Protein AF-A0A0F9JNK0-F1 (afdb_monomer_lite)

Secondary structure (DSSP, 8-state):
--EEEEEE--TTS----TT--EEEEEE-TT--B-SSPEEPEE-HHHHHTT---EEEEEE--SSSEEEEEEEEETTEEEEEEEEEESS------HHHHHHHHHHHHHHTTTTHHHHHH-TTSS--TTSHHHHHH---TT----TTTHHHHHHHHHHHHHHHHHHHS-HHHHHHHHHHHH---HHHHHHHHHHHHHHHHHHHHHHHHHHHHHHHHGGGG-HHHHHHTTHHHHHHHHHHHHHHHHHHHHHHHHHHHHHHHHHHHHHHH-

Radius of gyration: 72.85 Å; chains: 1; bounding box: 113×84×193 Å

Organism: NCBI:txid412755

Foldseek 3Di:
DKDKDKDADDPVPDPDDPPWWKWKFKAFPVRDTDDDIDTWDWDPVCVVVVNTRITMDMDDDPDFHKMKIFIDTRNDTDDIDIDGGPPPPPPVPPVNVVVVVVVVCVVVCVCVVCVVQHP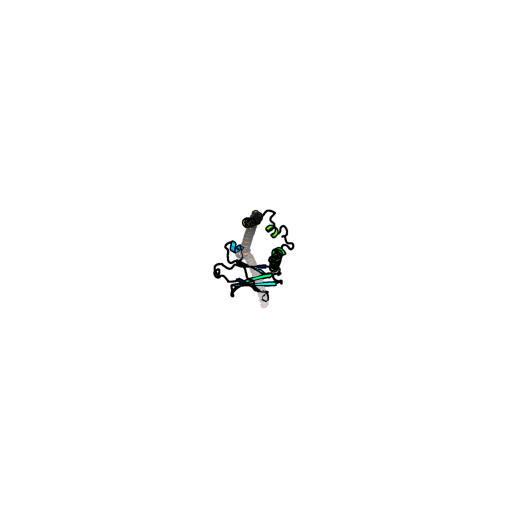PRAGDPPDPRCVQPPDDPPDDDDPVVVVVVVVVVVVVVVVVVVVVVPVVVVVVVVCVVVCPPPVVVVVVVVVVVVVVVVVVVVVVVVVVCCVPVCCVPVVVVVVVVCPVVVVVVVVVVVVVVVVVVVVVVVVVVVVVVVVVVVVVVD

Sequence (266 aa):
MGFKIGVAIPIGYYHGATGQTIRARIEDEAGAVFGPELTLVENAAFLAAGRPGFYESSFTPDAAGRWTALIYYSSVKYGQMFYDVGGSLTVQEKSDVQDEAEDALEGEDLDHLLKVAHPTGAPVADTILDLIMNKGAGQTFNRATDSLEFLGEITAAILADTDTIVWGDITGIVNDIGVFPTANYATLAAYVEDIRARLIVILADVTGLAGAAMRGTDGAALVADGWDAGLATILDNFTGVRIGYLDELDFALQEAIAAIATQIGS

Structure (mmCIF, N/CA/C/O backbone):
data_AF-A0A0F9JNK0-F1
#
_entry.id   AF-A0A0F9JNK0-F1
#
loop_
_atom_site.group_PDB
_atom_site.id
_atom_site.type_symbol
_atom_site.label_atom_id
_atom_site.label_alt_id
_atom_site.label_comp_id
_atom_site.label_asym_id
_atom_site.label_entity_id
_atom_site.label_seq_id
_atom_site.pdbx_PDB_ins_code
_atom_site.Cartn_x
_atom_site.Cartn_y
_atom_site.Cartn_z
_atom_site.occupancy
_atom_site.B_iso_or_equiv
_atom_site.auth_seq_id
_atom_site.auth_comp_id
_atom_site.auth_asym_id
_atom_site.auth_atom_id
_atom_site.pdbx_PDB_model_num
ATOM 1 N N . MET A 1 1 ? 42.824 -1.396 -58.070 1.00 58.72 1 MET A N 1
ATOM 2 C CA . MET A 1 1 ? 42.465 -0.044 -57.591 1.00 58.72 1 MET A CA 1
ATOM 3 C C . MET A 1 1 ? 43.764 0.643 -57.203 1.00 58.72 1 MET A C 1
ATOM 5 O O . MET A 1 1 ? 44.457 0.113 -56.350 1.00 58.72 1 MET A O 1
ATOM 9 N N . GLY A 1 2 ? 44.161 1.718 -57.884 1.00 64.56 2 GLY A N 1
ATOM 10 C CA . GLY A 1 2 ? 45.332 2.504 -57.472 1.00 64.56 2 GLY A CA 1
ATOM 11 C C . GLY A 1 2 ? 44.930 3.540 -56.425 1.00 64.56 2 GLY A C 1
ATOM 12 O O . GLY A 1 2 ? 43.806 4.042 -56.487 1.00 64.56 2 GLY A O 1
ATOM 13 N N . PHE A 1 3 ? 45.817 3.869 -55.486 1.00 66.06 3 PHE A N 1
ATOM 14 C CA . PHE A 1 3 ? 45.593 4.957 -54.533 1.00 66.06 3 PHE A CA 1
ATOM 15 C C . PHE A 1 3 ? 46.565 6.114 -54.780 1.00 66.06 3 PHE A C 1
ATOM 17 O O . PHE A 1 3 ? 47.674 5.953 -55.296 1.00 66.06 3 PHE A O 1
ATOM 24 N N . LYS A 1 4 ? 46.109 7.320 -54.441 1.00 72.62 4 LYS A N 1
ATOM 25 C CA . LYS A 1 4 ? 46.899 8.547 -54.532 1.00 72.62 4 LYS A CA 1
ATOM 26 C C . LYS A 1 4 ? 47.526 8.835 -53.177 1.00 72.62 4 LYS A C 1
ATOM 28 O O . LYS A 1 4 ? 46.841 8.868 -52.158 1.00 72.62 4 LYS A O 1
ATOM 33 N N . ILE A 1 5 ? 48.832 9.048 -53.186 1.00 69.19 5 ILE A N 1
ATOM 34 C CA . ILE A 1 5 ? 49.624 9.449 -52.030 1.00 69.19 5 ILE A CA 1
ATOM 35 C C . ILE A 1 5 ? 49.758 10.964 -52.125 1.00 69.19 5 ILE A C 1
ATOM 37 O O . ILE A 1 5 ? 50.490 11.467 -52.976 1.00 69.19 5 ILE A O 1
ATOM 41 N N . GLY A 1 6 ? 49.016 11.685 -51.287 1.00 70.12 6 GLY A N 1
ATOM 42 C CA . GLY A 1 6 ? 49.090 13.140 -51.179 1.00 70.12 6 GLY A CA 1
ATOM 43 C C . GLY A 1 6 ? 49.740 13.539 -49.862 1.00 70.12 6 GLY A C 1
ATOM 44 O O . GLY A 1 6 ? 49.325 13.068 -48.807 1.00 70.12 6 GLY A O 1
ATOM 45 N N . VAL A 1 7 ? 50.745 14.410 -49.914 1.00 68.88 7 VAL A N 1
ATOM 46 C CA . VAL A 1 7 ? 51.419 14.936 -48.722 1.00 68.88 7 VAL A CA 1
ATOM 47 C C . VAL A 1 7 ? 51.407 16.455 -48.777 1.00 68.88 7 VAL A C 1
ATOM 49 O O . VAL A 1 7 ? 51.891 17.057 -49.735 1.00 68.88 7 VAL A O 1
ATOM 52 N N . ALA A 1 8 ? 50.884 17.078 -47.723 1.00 70.81 8 ALA A N 1
ATOM 53 C CA . ALA A 1 8 ? 51.015 18.510 -47.499 1.00 70.81 8 ALA A CA 1
ATOM 54 C C . ALA A 1 8 ? 52.231 18.765 -46.601 1.00 70.81 8 ALA A C 1
ATOM 56 O O . ALA A 1 8 ? 52.256 18.323 -45.453 1.00 70.81 8 ALA A O 1
ATOM 57 N N . ILE A 1 9 ? 53.232 19.480 -47.111 1.00 65.56 9 ILE A N 1
ATOM 58 C CA . ILE A 1 9 ? 54.393 19.910 -46.329 1.00 65.56 9 ILE A CA 1
ATOM 59 C C . ILE A 1 9 ? 54.256 21.416 -46.063 1.00 65.56 9 ILE A C 1
ATOM 61 O O . ILE A 1 9 ? 54.170 22.193 -47.016 1.00 65.56 9 ILE A O 1
ATOM 65 N N . PRO A 1 10 ? 54.233 21.861 -44.792 1.00 62.94 10 PRO A N 1
ATOM 66 C CA . PRO A 1 10 ? 54.099 23.271 -44.454 1.00 62.94 10 PRO A CA 1
ATOM 67 C C . PRO A 1 10 ? 55.204 24.121 -45.094 1.00 62.94 10 PRO A C 1
ATOM 69 O O . PRO A 1 10 ? 56.397 23.855 -44.934 1.00 62.94 10 PRO A O 1
ATOM 72 N N . ILE A 1 11 ? 54.786 25.194 -45.767 1.00 55.91 11 ILE A N 1
ATOM 73 C CA . ILE A 1 11 ? 55.622 26.103 -46.573 1.00 55.91 11 ILE A CA 1
ATOM 74 C C . ILE A 1 11 ? 56.766 26.738 -45.757 1.00 55.91 11 ILE A C 1
ATOM 76 O O . ILE A 1 11 ? 57.800 27.098 -46.312 1.00 55.91 11 ILE A O 1
ATOM 80 N N . GLY A 1 12 ? 56.616 26.828 -44.431 1.00 56.19 12 GLY A N 1
ATOM 81 C CA . GLY A 1 12 ? 57.601 27.441 -43.537 1.00 56.19 12 GLY A CA 1
ATOM 82 C C . GLY A 1 12 ? 58.904 26.661 -43.356 1.00 56.19 12 GLY A C 1
ATOM 83 O O . GLY A 1 12 ? 59.859 27.239 -42.847 1.00 56.19 12 GLY A O 1
ATOM 84 N N . TYR A 1 13 ? 58.967 25.385 -43.753 1.00 54.94 13 TYR A N 1
ATOM 85 C CA . TYR A 1 13 ? 60.141 24.564 -43.460 1.00 54.94 13 TYR A CA 1
ATOM 86 C C . TYR A 1 13 ? 61.198 24.540 -44.572 1.00 54.94 13 TYR A C 1
ATOM 88 O O . TYR A 1 13 ? 62.362 24.710 -44.235 1.00 54.94 13 TYR A O 1
ATOM 96 N N . TYR A 1 14 ? 60.880 24.401 -45.868 1.00 57.00 14 TYR A N 1
ATOM 97 C CA . TYR A 1 14 ? 61.943 24.219 -46.878 1.00 57.00 14 TYR A CA 1
ATOM 98 C C . TYR A 1 14 ? 61.522 24.517 -48.332 1.00 57.00 14 TYR A C 1
ATOM 100 O O . TYR A 1 14 ? 61.432 23.613 -49.155 1.00 57.00 14 TYR A O 1
ATOM 108 N N . HIS A 1 15 ? 61.318 25.785 -48.696 1.00 53.22 15 HIS A N 1
ATOM 109 C CA . HIS A 1 15 ? 61.094 26.196 -50.098 1.00 53.22 15 HIS A CA 1
ATOM 110 C C . HIS A 1 15 ? 62.296 26.954 -50.707 1.00 53.22 15 HIS A C 1
ATOM 112 O O . HIS A 1 15 ? 62.133 27.836 -51.544 1.00 53.22 15 HIS A O 1
ATOM 118 N N . GLY A 1 16 ? 63.519 26.659 -50.239 1.00 47.28 16 GLY A N 1
ATOM 119 C CA . GLY A 1 16 ? 64.694 27.512 -50.479 1.00 47.28 16 GLY A CA 1
ATOM 120 C C . GLY A 1 16 ? 65.840 26.933 -51.316 1.00 47.28 16 GLY A C 1
ATOM 121 O O . GLY A 1 16 ? 66.762 27.676 -51.632 1.00 47.28 16 GLY A O 1
ATOM 122 N N . ALA A 1 17 ? 65.836 25.647 -51.677 1.00 52.78 17 ALA A N 1
ATOM 123 C CA . ALA A 1 17 ? 66.945 25.058 -52.432 1.00 52.78 17 ALA A CA 1
ATOM 124 C C . ALA A 1 17 ? 66.435 24.223 -53.608 1.00 52.78 17 ALA A C 1
ATOM 126 O O . ALA A 1 17 ? 65.882 23.136 -53.435 1.00 52.78 17 ALA A O 1
ATOM 127 N N . THR A 1 18 ? 66.649 24.739 -54.815 1.00 52.84 18 THR A N 1
ATOM 128 C CA . THR A 1 18 ? 66.476 24.017 -56.074 1.00 52.84 18 THR A CA 1
ATOM 129 C C . THR A 1 18 ? 67.274 22.708 -56.029 1.00 52.84 18 THR A C 1
ATOM 131 O O . THR A 1 18 ? 68.493 22.720 -55.885 1.00 52.84 18 THR A O 1
ATOM 134 N N . GLY A 1 19 ? 66.583 21.564 -56.108 1.00 58.41 19 GLY A N 1
ATOM 135 C CA . GLY A 1 19 ? 67.202 20.230 -56.153 1.00 58.41 19 GLY A CA 1
ATOM 136 C C . GLY A 1 19 ? 66.845 19.269 -55.011 1.00 58.41 19 GLY A C 1
ATOM 137 O O . GLY A 1 19 ? 67.292 18.123 -55.038 1.00 58.41 19 GLY A O 1
ATOM 138 N N . GLN A 1 20 ? 66.040 19.675 -54.023 1.00 66.00 20 GLN A N 1
ATOM 139 C CA . GLN A 1 20 ? 65.566 18.752 -52.981 1.00 66.00 20 GLN A CA 1
ATOM 140 C C . GLN A 1 20 ? 64.336 17.974 -53.477 1.00 66.00 20 GLN A C 1
ATOM 142 O O . GLN A 1 20 ? 63.366 18.563 -53.944 1.00 66.00 20 GLN A O 1
ATOM 147 N N . THR A 1 21 ? 64.400 16.639 -53.422 1.00 72.31 21 THR A N 1
ATOM 148 C CA . THR A 1 21 ? 63.321 15.738 -53.866 1.00 72.31 21 THR A CA 1
ATOM 149 C C . THR A 1 21 ? 62.629 15.126 -52.654 1.00 72.31 21 THR A C 1
ATOM 151 O O . THR A 1 21 ? 63.292 14.615 -51.749 1.00 72.31 21 THR A O 1
ATOM 154 N N . ILE A 1 22 ? 61.297 15.179 -52.631 1.00 77.69 22 ILE A N 1
ATOM 155 C CA . ILE A 1 22 ? 60.489 14.391 -51.696 1.00 77.69 22 ILE A CA 1
ATOM 156 C C . ILE A 1 22 ? 60.298 13.022 -52.323 1.00 77.69 22 ILE A C 1
ATOM 158 O O . ILE A 1 22 ? 59.960 12.910 -53.506 1.00 77.69 22 ILE A O 1
ATOM 162 N N . ARG A 1 23 ? 60.533 11.983 -51.529 1.00 83.50 23 ARG A N 1
ATOM 163 C CA . ARG A 1 23 ? 60.431 10.597 -51.974 1.00 83.50 23 ARG A CA 1
ATOM 164 C C . ARG A 1 23 ? 59.502 9.821 -51.062 1.00 83.50 23 ARG A C 1
ATOM 166 O O . ARG A 1 23 ? 59.459 10.075 -49.862 1.00 83.50 23 ARG A O 1
ATOM 173 N N . ALA A 1 24 ? 58.776 8.870 -51.623 1.00 82.19 24 ALA A N 1
ATOM 174 C CA . ALA A 1 24 ? 58.000 7.903 -50.869 1.00 82.19 24 ALA A CA 1
ATOM 175 C C . ALA A 1 24 ? 58.567 6.509 -51.124 1.00 82.19 24 ALA A C 1
ATOM 177 O O . ALA A 1 24 ? 58.761 6.101 -52.270 1.00 82.19 24 ALA A O 1
ATOM 178 N N . ARG A 1 25 ? 58.832 5.785 -50.042 1.00 87.62 25 ARG A N 1
ATOM 179 C CA . ARG A 1 25 ? 59.143 4.361 -50.069 1.00 87.62 25 ARG A CA 1
ATOM 180 C C . ARG A 1 25 ? 57.884 3.604 -49.688 1.00 87.62 25 ARG A C 1
ATOM 182 O O . ARG A 1 25 ? 57.264 3.938 -48.681 1.00 87.62 25 ARG A O 1
ATOM 189 N N . ILE A 1 26 ? 57.512 2.622 -50.497 1.00 85.94 26 ILE A N 1
ATOM 190 C CA . ILE A 1 26 ? 56.355 1.776 -50.225 1.00 85.94 26 ILE A CA 1
ATOM 191 C C . ILE A 1 26 ? 56.851 0.471 -49.625 1.00 85.94 26 ILE A C 1
ATOM 193 O O . ILE A 1 26 ? 57.780 -0.137 -50.153 1.00 85.94 26 ILE A O 1
ATOM 197 N N . GLU A 1 27 ? 56.247 0.076 -48.517 1.00 86.75 27 GLU A N 1
ATOM 198 C CA . GLU A 1 27 ? 56.524 -1.170 -47.819 1.00 86.75 27 GLU A CA 1
ATOM 199 C C . GLU A 1 27 ? 55.225 -1.965 -47.676 1.00 86.75 27 GLU A C 1
ATOM 201 O O . GLU A 1 27 ? 54.151 -1.380 -47.490 1.00 86.75 27 GLU A O 1
ATOM 206 N N . ASP A 1 28 ? 55.314 -3.287 -47.790 1.00 85.12 28 ASP A N 1
ATOM 207 C CA . ASP A 1 28 ? 54.212 -4.189 -47.450 1.00 85.12 28 ASP A CA 1
ATOM 208 C C . ASP A 1 28 ? 54.065 -4.351 -45.921 1.00 85.12 28 ASP A C 1
ATOM 210 O O . ASP A 1 28 ? 54.788 -3.736 -45.130 1.00 85.12 28 ASP A O 1
ATOM 214 N N . GLU A 1 29 ? 53.116 -5.178 -45.479 1.00 83.56 29 GLU A N 1
ATOM 215 C CA . GLU A 1 29 ? 52.872 -5.450 -44.056 1.00 83.56 29 GLU A CA 1
ATOM 216 C C . GLU A 1 29 ? 54.083 -6.078 -43.340 1.00 83.56 29 GLU A C 1
ATOM 218 O O . GLU A 1 29 ? 54.278 -5.863 -42.143 1.00 83.56 29 GLU A O 1
ATOM 223 N N . ALA A 1 30 ? 54.932 -6.805 -44.071 1.00 85.50 30 ALA A N 1
ATOM 224 C CA . ALA A 1 30 ? 56.160 -7.398 -43.549 1.00 85.50 30 ALA A CA 1
ATOM 225 C C . ALA A 1 30 ? 57.345 -6.410 -43.534 1.00 85.50 30 ALA A C 1
ATOM 227 O O . ALA A 1 30 ? 58.432 -6.763 -43.068 1.00 85.50 30 ALA A O 1
ATOM 228 N N . GLY A 1 31 ? 57.153 -5.178 -44.022 1.00 83.44 31 GLY A N 1
ATOM 229 C CA . GLY A 1 31 ? 58.195 -4.160 -44.138 1.00 83.44 31 GLY A CA 1
ATOM 230 C C . GLY A 1 31 ? 59.111 -4.347 -45.352 1.00 83.44 31 GLY A C 1
ATOM 231 O O . GLY A 1 31 ? 60.179 -3.734 -45.416 1.00 83.44 31 GLY A O 1
ATOM 232 N N . ALA A 1 32 ? 58.747 -5.202 -46.313 1.00 86.94 32 ALA A N 1
ATOM 233 C CA . ALA A 1 32 ? 59.522 -5.388 -47.530 1.00 86.94 32 ALA A CA 1
ATOM 234 C C . ALA A 1 32 ? 59.300 -4.208 -48.483 1.00 86.94 32 ALA A C 1
ATOM 236 O O . ALA A 1 32 ? 58.170 -3.832 -48.793 1.00 86.94 32 ALA A O 1
ATOM 237 N N . VAL A 1 33 ? 60.400 -3.620 -48.962 1.00 85.50 33 VAL A N 1
ATOM 238 C CA . VAL A 1 33 ? 60.356 -2.469 -49.871 1.00 85.50 33 VAL A CA 1
ATOM 239 C C . VAL A 1 33 ? 59.863 -2.905 -51.245 1.00 85.50 33 VAL A C 1
ATOM 241 O O . VAL A 1 33 ? 60.481 -3.751 -51.895 1.00 85.50 33 VAL A O 1
ATOM 244 N N . PHE A 1 34 ? 58.789 -2.276 -51.709 1.00 77.69 34 PHE A N 1
ATOM 245 C CA . PHE A 1 34 ? 58.166 -2.582 -52.984 1.00 77.69 34 PHE A CA 1
ATOM 246 C C . PHE A 1 34 ? 58.504 -1.530 -54.048 1.00 77.69 34 PHE A C 1
ATOM 248 O O . PHE A 1 34 ? 58.063 -0.381 -53.984 1.00 77.69 34 PHE A O 1
ATOM 255 N N . GLY A 1 35 ? 59.264 -1.947 -55.064 1.00 79.25 35 GLY A N 1
ATOM 256 C CA . GLY A 1 35 ? 59.610 -1.116 -56.221 1.00 79.25 35 GLY A CA 1
ATOM 257 C C . GLY A 1 35 ? 60.616 0.015 -55.935 1.00 79.25 35 GLY A C 1
ATOM 258 O O . GLY A 1 35 ? 61.198 0.093 -54.851 1.00 79.25 35 GLY A O 1
ATOM 259 N N . PRO A 1 36 ? 60.888 0.879 -56.933 1.00 80.81 36 PRO A N 1
ATOM 260 C CA . PRO A 1 36 ? 61.753 2.043 -56.754 1.00 80.81 36 PRO A CA 1
ATOM 261 C C . PRO A 1 36 ? 61.081 3.119 -55.885 1.00 80.81 36 PRO A C 1
ATOM 263 O O . PRO A 1 36 ? 59.858 3.242 -55.870 1.00 80.81 36 PRO A O 1
ATOM 266 N N . GLU A 1 37 ? 61.884 3.951 -55.209 1.00 82.38 37 GLU A N 1
ATOM 267 C CA . GLU A 1 37 ? 61.372 5.118 -54.476 1.00 82.38 37 GLU A CA 1
ATOM 268 C C . GLU A 1 37 ? 60.584 6.045 -55.418 1.00 82.38 37 GLU A C 1
ATOM 270 O O . GLU A 1 37 ? 61.082 6.492 -56.455 1.00 82.38 37 GLU A O 1
ATOM 275 N N . LEU A 1 38 ? 59.346 6.356 -55.040 1.00 81.75 38 LEU A N 1
ATOM 276 C CA . LEU A 1 38 ? 58.471 7.243 -55.794 1.00 81.75 38 LEU A CA 1
ATOM 277 C C . LEU A 1 38 ? 58.905 8.685 -55.555 1.00 81.75 38 LEU A C 1
ATOM 279 O O . LEU A 1 38 ? 58.916 9.151 -54.419 1.00 81.75 38 LEU A O 1
ATOM 283 N N . THR A 1 39 ? 59.225 9.421 -56.616 1.00 82.75 39 THR A N 1
ATOM 284 C CA . THR A 1 39 ? 59.428 10.872 -56.508 1.00 82.75 39 THR A CA 1
ATOM 285 C C . THR A 1 39 ? 58.061 11.547 -56.485 1.00 82.75 39 THR A C 1
ATOM 287 O O . THR A 1 39 ? 57.276 11.358 -57.417 1.00 82.75 39 THR A O 1
ATOM 290 N N . LEU A 1 40 ? 57.755 12.307 -55.430 1.00 75.81 40 LEU A N 1
ATOM 291 C CA . LEU A 1 40 ? 56.522 13.093 -55.394 1.00 75.81 40 LEU A CA 1
ATOM 292 C C . LEU A 1 40 ? 56.726 14.402 -56.153 1.00 75.81 40 LEU A C 1
ATOM 294 O O . LEU A 1 40 ? 57.748 15.073 -56.000 1.00 75.81 40 LEU A O 1
ATOM 298 N N . VAL A 1 41 ? 55.738 14.759 -56.969 1.00 79.81 41 VAL A N 1
ATOM 299 C CA . VAL A 1 41 ? 55.763 15.972 -57.790 1.00 79.81 41 VAL A CA 1
ATOM 300 C C . VAL A 1 41 ? 54.812 16.989 -57.178 1.00 79.81 41 VAL A C 1
ATOM 302 O O . VAL A 1 41 ? 53.743 16.624 -56.685 1.00 79.81 41 VAL A O 1
ATOM 305 N N . GLU A 1 42 ? 55.205 18.262 -57.177 1.00 77.75 42 GLU A N 1
ATOM 306 C CA . GLU A 1 42 ? 54.338 19.328 -56.680 1.00 77.75 42 GLU A CA 1
ATOM 307 C C . GLU A 1 42 ? 53.063 19.399 -57.528 1.00 77.75 42 GLU A C 1
ATOM 309 O O . GLU A 1 42 ? 53.104 19.417 -58.762 1.00 77.75 42 GLU A O 1
ATOM 314 N N . ASN A 1 43 ? 51.911 19.397 -56.864 1.00 77.56 43 ASN A N 1
ATOM 315 C CA . ASN A 1 43 ? 50.632 19.378 -57.546 1.00 77.56 43 ASN A CA 1
ATOM 316 C C . ASN A 1 43 ? 50.365 20.749 -58.187 1.00 77.56 43 ASN A C 1
ATOM 318 O O . ASN A 1 43 ? 50.176 21.759 -57.505 1.00 77.56 43 ASN A O 1
ATOM 322 N N . ALA A 1 44 ? 50.295 20.762 -59.519 1.00 75.81 44 ALA A N 1
ATOM 323 C CA . ALA A 1 44 ? 50.142 21.979 -60.310 1.00 75.81 44 ALA A CA 1
ATOM 324 C C . ALA A 1 44 ? 48.865 22.778 -59.985 1.00 75.81 44 ALA A C 1
ATOM 326 O O . ALA A 1 44 ? 48.878 24.004 -60.075 1.00 75.81 44 ALA A O 1
ATOM 327 N N . ALA A 1 45 ? 47.774 22.118 -59.580 1.00 74.88 45 ALA A N 1
ATOM 328 C CA . ALA A 1 45 ? 46.526 22.796 -59.229 1.00 74.88 45 ALA A CA 1
ATOM 329 C C . ALA A 1 45 ? 46.633 23.531 -57.883 1.00 74.88 45 ALA A C 1
ATOM 331 O O . ALA A 1 45 ? 46.136 24.648 -57.746 1.00 74.88 45 ALA A O 1
ATOM 332 N N . PHE A 1 46 ? 47.326 22.940 -56.906 1.00 70.19 46 PHE A N 1
ATOM 333 C CA . PHE A 1 46 ? 47.599 23.588 -55.619 1.00 70.19 46 PHE A CA 1
ATOM 334 C C . PHE A 1 46 ? 48.590 24.744 -55.764 1.00 70.19 46 PHE A C 1
ATOM 336 O O . PHE A 1 46 ? 48.374 25.814 -55.188 1.00 70.19 46 PHE A O 1
ATOM 343 N N . LEU A 1 47 ? 49.613 24.565 -56.604 1.00 75.75 47 LEU A N 1
ATOM 344 C CA . LEU A 1 47 ? 50.556 25.626 -56.943 1.00 75.75 47 LEU A CA 1
ATOM 345 C C . LEU A 1 47 ? 49.843 26.813 -57.615 1.00 75.75 47 LEU A C 1
ATOM 347 O O . LEU A 1 47 ? 50.020 27.956 -57.196 1.00 75.75 47 LEU A O 1
ATOM 351 N N . ALA A 1 48 ? 48.965 26.547 -58.589 1.00 74.12 48 ALA A N 1
ATOM 352 C CA . ALA A 1 48 ? 48.161 27.573 -59.259 1.00 74.12 48 ALA A CA 1
ATOM 353 C C . ALA A 1 48 ? 47.188 28.306 -58.313 1.0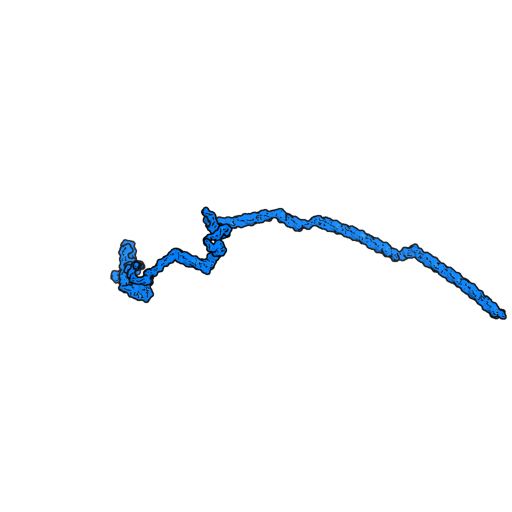0 74.12 48 ALA A C 1
ATOM 355 O O . ALA A 1 48 ? 46.854 29.464 -58.553 1.00 74.12 48 ALA A O 1
ATOM 356 N N . ALA A 1 49 ? 46.767 27.665 -57.218 1.00 75.50 49 ALA A N 1
ATOM 357 C CA . ALA A 1 49 ? 45.920 28.259 -56.182 1.00 75.50 49 ALA A CA 1
ATOM 358 C C . ALA A 1 49 ? 46.703 29.035 -55.100 1.00 75.50 49 ALA A C 1
ATOM 360 O O . ALA A 1 49 ? 46.119 29.423 -54.086 1.00 75.50 49 ALA A O 1
ATOM 361 N N . GLY A 1 50 ? 48.017 29.238 -55.272 1.00 73.00 50 GLY A N 1
ATOM 362 C CA . GLY A 1 50 ? 48.864 29.940 -54.302 1.00 73.00 50 GLY A CA 1
ATOM 363 C C . GLY A 1 50 ? 49.096 29.161 -53.004 1.00 73.00 50 GLY A C 1
ATOM 364 O O . GLY A 1 50 ? 49.413 29.758 -51.976 1.00 73.00 50 GLY A O 1
ATOM 365 N N . ARG A 1 51 ? 48.925 27.833 -53.032 1.00 74.56 51 ARG A N 1
ATOM 366 C CA . ARG A 1 51 ? 49.145 26.919 -51.901 1.00 74.56 51 ARG A CA 1
ATOM 367 C C . ARG A 1 51 ? 50.319 25.978 -52.217 1.00 74.56 51 ARG A C 1
ATOM 369 O O . ARG A 1 51 ? 50.078 24.797 -52.471 1.00 74.56 51 ARG A O 1
ATOM 376 N N . PRO A 1 52 ? 51.570 26.479 -52.259 1.00 68.25 52 PRO A N 1
ATOM 377 C CA . PRO A 1 52 ? 52.729 25.635 -52.541 1.00 68.25 52 PRO A CA 1
ATOM 378 C C . PRO A 1 52 ? 52.938 24.586 -51.441 1.00 68.25 52 PRO A C 1
ATOM 380 O O . PRO A 1 52 ? 52.430 24.720 -50.326 1.00 68.25 52 PRO A O 1
ATOM 383 N N . GLY A 1 53 ? 53.697 23.535 -51.748 1.00 69.88 53 GLY A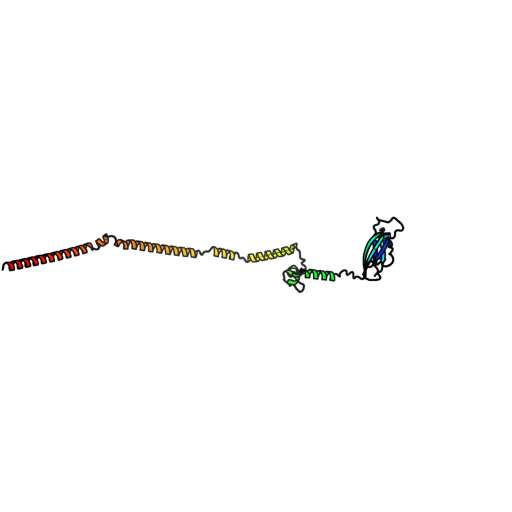 N 1
ATOM 384 C CA . GLY A 1 53 ? 54.056 22.501 -50.771 1.00 69.88 53 GLY A CA 1
ATOM 385 C C . GLY A 1 53 ? 53.107 21.300 -50.690 1.00 69.88 53 GLY A C 1
ATOM 386 O O . GLY A 1 53 ? 53.240 20.488 -49.773 1.00 69.88 53 GLY A O 1
ATOM 387 N N . PHE A 1 54 ? 52.175 21.151 -51.635 1.00 75.44 54 PHE A N 1
ATOM 388 C CA . PHE A 1 54 ? 51.405 19.915 -51.788 1.00 75.44 54 PHE A CA 1
ATOM 389 C C . PHE A 1 54 ? 52.025 19.040 -52.875 1.00 75.44 54 PHE A C 1
ATOM 391 O O . PHE A 1 54 ? 52.098 19.445 -54.034 1.00 75.44 54 PHE A O 1
ATOM 398 N N . TYR A 1 55 ? 52.442 17.834 -52.507 1.00 79.12 55 TYR A N 1
ATOM 399 C CA . TYR A 1 55 ? 53.095 16.893 -53.409 1.00 79.12 55 TYR A CA 1
ATOM 400 C C . TYR A 1 55 ? 52.256 15.627 -53.538 1.00 79.12 55 TYR A C 1
ATOM 402 O O . TYR A 1 55 ? 51.726 15.121 -52.547 1.00 79.12 55 TYR A O 1
ATOM 410 N N . GLU A 1 56 ? 52.137 15.111 -54.758 1.00 80.12 56 GLU A N 1
ATOM 411 C CA . GLU A 1 56 ? 51.320 13.937 -55.052 1.00 80.12 56 GLU A CA 1
ATOM 412 C C . GLU A 1 56 ? 52.102 12.923 -55.894 1.00 80.12 56 GLU A C 1
ATOM 414 O O . GLU A 1 56 ? 52.924 13.278 -56.744 1.00 80.12 56 GLU A O 1
ATOM 419 N N . SER A 1 57 ? 51.843 11.642 -55.650 1.00 81.38 57 SER A N 1
ATOM 420 C CA . SER A 1 57 ? 52.242 10.542 -56.525 1.00 81.38 57 SER A CA 1
ATOM 421 C C . SER A 1 57 ? 51.176 9.447 -56.489 1.00 81.38 57 SER A C 1
ATOM 423 O O . SER A 1 57 ? 50.410 9.338 -55.530 1.00 81.38 57 SER A O 1
ATOM 425 N N . SER A 1 58 ? 51.091 8.642 -57.543 1.00 80.12 58 SER A N 1
ATOM 426 C CA . SER A 1 58 ? 50.145 7.528 -57.631 1.00 80.12 58 SER A CA 1
ATOM 427 C C . SER A 1 58 ? 50.879 6.202 -57.524 1.00 80.12 58 SER A C 1
ATOM 429 O O . SER A 1 58 ? 51.834 5.971 -58.266 1.00 80.12 58 SER A O 1
ATOM 431 N N . PHE A 1 59 ? 50.384 5.313 -56.668 1.00 81.38 59 PHE A N 1
ATOM 432 C CA . PHE A 1 59 ? 50.868 3.944 -56.549 1.00 81.38 59 PHE A CA 1
ATOM 433 C C . PHE A 1 59 ? 49.708 2.969 -56.764 1.00 81.38 59 PHE A C 1
ATOM 435 O O . PHE A 1 59 ? 48.585 3.202 -56.315 1.00 81.38 59 PHE A O 1
ATOM 442 N N . THR A 1 60 ? 49.968 1.879 -57.483 1.00 83.88 60 THR A N 1
ATOM 443 C CA . THR A 1 60 ? 49.004 0.787 -57.651 1.00 83.88 60 THR A CA 1
ATOM 444 C C . THR A 1 60 ? 49.631 -0.479 -57.084 1.00 83.88 60 THR A C 1
ATOM 446 O O . THR A 1 60 ? 50.568 -0.984 -57.700 1.00 83.88 60 THR A O 1
ATOM 449 N N . PRO A 1 61 ? 49.148 -0.966 -55.931 1.00 81.50 61 PRO A N 1
ATOM 450 C CA . PRO A 1 61 ? 49.592 -2.233 -55.362 1.00 81.50 61 PRO A CA 1
ATOM 451 C C . PRO A 1 61 ? 49.352 -3.392 -56.321 1.00 81.50 61 PRO A C 1
ATOM 453 O O . PRO A 1 61 ? 48.354 -3.404 -57.047 1.00 81.50 61 PRO A O 1
ATOM 456 N N . ASP A 1 62 ? 50.248 -4.369 -56.298 1.00 82.50 62 ASP A N 1
ATOM 457 C CA . ASP A 1 62 ? 50.129 -5.616 -57.054 1.00 82.50 62 ASP A CA 1
ATOM 458 C C . ASP A 1 62 ? 49.356 -6.706 -56.293 1.00 82.50 62 ASP A C 1
ATOM 460 O O . ASP A 1 62 ? 48.855 -7.645 -56.912 1.00 82.50 62 ASP A O 1
ATOM 464 N N . ALA A 1 63 ? 49.198 -6.550 -54.976 1.00 82.38 63 ALA A N 1
ATOM 465 C CA . ALA A 1 63 ? 48.445 -7.449 -54.111 1.00 82.38 63 ALA A CA 1
ATOM 466 C C . ALA A 1 63 ? 47.545 -6.699 -53.114 1.00 82.38 63 ALA A C 1
ATOM 468 O O . ALA A 1 63 ? 47.757 -5.524 -52.791 1.00 82.38 63 ALA A O 1
ATOM 469 N N . ALA A 1 64 ? 46.524 -7.407 -52.624 1.00 81.00 64 ALA A N 1
ATOM 470 C CA . ALA A 1 64 ? 45.727 -6.955 -51.493 1.00 81.00 64 ALA A CA 1
ATOM 471 C C . ALA A 1 64 ? 46.514 -7.106 -50.181 1.00 81.00 64 ALA A C 1
ATOM 473 O O . ALA A 1 64 ? 47.333 -8.014 -50.054 1.00 81.00 64 ALA A O 1
ATOM 474 N N . GLY A 1 65 ? 46.252 -6.230 -49.217 1.00 82.88 65 GLY A N 1
ATOM 475 C CA . GLY A 1 65 ? 46.887 -6.224 -47.906 1.00 82.88 65 GLY A CA 1
ATOM 476 C C . GLY A 1 65 ? 47.127 -4.813 -47.382 1.00 82.88 65 GLY A C 1
ATOM 477 O O . GLY A 1 65 ? 46.751 -3.812 -48.004 1.00 82.88 65 GLY A O 1
ATOM 478 N N . ARG A 1 66 ? 47.793 -4.743 -46.229 1.00 83.19 66 ARG A N 1
ATOM 479 C CA . ARG A 1 66 ? 48.194 -3.484 -45.611 1.00 83.19 66 ARG A CA 1
ATOM 480 C C . ARG A 1 66 ? 49.512 -2.992 -46.204 1.00 83.19 66 ARG A C 1
ATOM 482 O O . ARG A 1 66 ? 50.512 -3.702 -46.211 1.00 83.19 66 ARG A O 1
ATOM 489 N N . TRP A 1 67 ? 49.519 -1.741 -46.639 1.00 81.62 67 TRP A N 1
ATOM 490 C CA . TRP A 1 67 ? 50.661 -1.058 -47.234 1.00 81.62 67 TRP A CA 1
ATOM 491 C C . TRP A 1 67 ? 51.036 0.169 -46.411 1.00 81.62 67 TRP A C 1
ATOM 493 O O . TRP A 1 67 ? 50.173 0.911 -45.931 1.00 81.62 67 TRP A O 1
ATOM 503 N N . THR A 1 68 ? 52.335 0.416 -46.281 1.00 86.75 68 THR A N 1
ATOM 504 C CA . THR A 1 68 ? 52.877 1.587 -45.590 1.00 86.75 68 THR A CA 1
ATOM 505 C C . THR A 1 68 ? 53.655 2.449 -46.575 1.00 86.75 68 THR A C 1
ATOM 507 O O . THR A 1 68 ? 54.612 1.999 -47.196 1.00 86.75 68 THR A O 1
ATOM 510 N N . ALA A 1 69 ? 53.272 3.717 -46.707 1.00 83.56 69 ALA A N 1
ATOM 511 C CA . ALA A 1 69 ? 54.040 4.706 -47.455 1.00 83.56 69 ALA A CA 1
ATOM 512 C C . ALA A 1 69 ? 54.884 5.533 -46.480 1.00 83.56 69 ALA A C 1
ATOM 514 O O . ALA A 1 69 ? 54.352 6.353 -45.729 1.00 83.56 69 ALA A O 1
ATOM 515 N N . LEU A 1 70 ? 56.198 5.327 -46.489 1.00 85.19 70 LEU A N 1
ATOM 516 C CA . LEU A 1 70 ? 57.162 6.115 -45.729 1.00 85.19 70 LEU A CA 1
ATOM 517 C C . LEU A 1 70 ? 57.602 7.324 -46.552 1.00 85.19 70 LEU A C 1
ATOM 519 O O . LEU A 1 70 ? 58.145 7.176 -47.645 1.00 85.19 70 LEU A O 1
ATOM 523 N N . ILE A 1 71 ? 57.391 8.525 -46.026 1.00 84.50 71 ILE A N 1
ATOM 524 C CA . ILE A 1 71 ? 57.692 9.772 -46.730 1.00 84.50 71 ILE A CA 1
ATOM 525 C C . ILE A 1 71 ? 59.025 10.308 -46.229 1.00 84.50 71 ILE A C 1
ATOM 527 O O . ILE A 1 71 ? 59.201 10.531 -45.029 1.00 84.50 71 ILE A O 1
ATOM 531 N N . TYR A 1 72 ? 59.938 10.558 -47.157 1.00 83.44 72 TYR A N 1
ATOM 532 C CA . TYR A 1 72 ? 61.259 11.103 -46.900 1.00 83.44 72 TYR A CA 1
ATOM 533 C C . TYR A 1 72 ? 61.413 12.475 -47.540 1.00 83.44 72 TYR A C 1
ATOM 535 O O . TYR A 1 72 ? 61.026 12.711 -48.687 1.00 83.44 72 TYR A O 1
ATOM 543 N N . TYR A 1 73 ? 62.045 13.367 -46.790 1.00 81.31 73 TYR A N 1
ATOM 544 C CA . TYR A 1 73 ? 62.582 14.615 -47.295 1.00 81.31 73 TYR A CA 1
ATOM 545 C C . TYR A 1 73 ? 64.105 14.505 -47.293 1.00 81.31 73 TYR A C 1
ATOM 547 O O . TYR A 1 73 ? 64.719 14.389 -46.228 1.00 81.31 73 TYR A O 1
ATOM 555 N N . SER A 1 74 ? 64.729 14.493 -48.475 1.00 81.88 74 SER A N 1
ATOM 556 C CA . SER A 1 74 ? 66.141 14.112 -48.604 1.00 81.88 74 SER A CA 1
ATOM 557 C C . SER A 1 74 ? 66.386 12.725 -47.975 1.00 81.88 74 SER A C 1
ATOM 559 O O . SER A 1 74 ? 65.812 11.746 -48.440 1.00 81.88 74 SER A O 1
ATOM 561 N N . SER A 1 75 ? 67.198 12.618 -46.919 1.00 83.06 75 SER A N 1
ATOM 562 C CA . SER A 1 75 ? 67.491 11.355 -46.215 1.00 83.06 75 SER A CA 1
ATOM 563 C C . SER A 1 75 ? 66.740 11.191 -44.883 1.00 83.06 75 SER A C 1
ATOM 565 O O . SER A 1 75 ? 67.006 10.244 -44.148 1.00 83.06 75 SER A O 1
ATOM 567 N N . VAL A 1 76 ? 65.826 12.107 -44.538 1.00 80.94 76 VAL A N 1
ATOM 568 C CA . VAL A 1 76 ? 65.126 12.116 -43.240 1.00 80.94 76 VAL A CA 1
ATOM 569 C C . VAL A 1 76 ? 63.670 11.691 -43.420 1.00 80.94 76 VAL A C 1
ATOM 571 O O . VAL A 1 76 ? 62.960 12.245 -44.258 1.00 80.94 76 VAL A O 1
ATOM 574 N N . LYS A 1 77 ? 63.212 10.718 -42.619 1.00 85.50 77 LYS A N 1
ATOM 575 C CA . LYS A 1 77 ? 61.802 10.298 -42.580 1.00 85.50 77 LYS A CA 1
ATOM 576 C C . LYS A 1 77 ? 60.957 11.426 -41.987 1.00 85.50 77 LYS A C 1
ATOM 578 O O . LYS A 1 77 ? 61.164 11.819 -40.844 1.00 85.50 77 LYS A O 1
ATOM 583 N N . TYR A 1 78 ? 60.009 11.921 -42.769 1.00 80.75 78 TYR A N 1
ATOM 584 C CA . TYR A 1 78 ? 59.10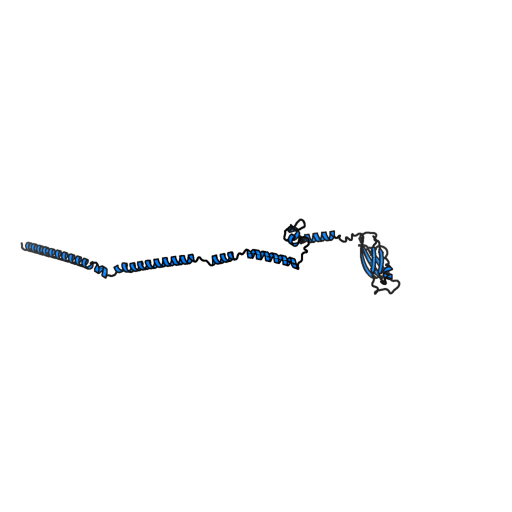6 13.007 -42.400 1.00 80.75 78 TYR A CA 1
ATOM 585 C C . TYR A 1 78 ? 57.757 12.491 -41.888 1.00 80.75 78 TYR A C 1
ATOM 587 O O . TYR A 1 78 ? 57.162 13.081 -40.993 1.00 80.75 78 TYR A O 1
ATOM 595 N N . GLY A 1 79 ? 57.278 11.367 -42.425 1.00 81.19 79 GLY A N 1
ATOM 596 C CA . GLY A 1 79 ? 55.983 10.813 -42.045 1.00 81.19 79 GLY A CA 1
ATOM 597 C C . GLY A 1 79 ? 55.770 9.394 -42.549 1.00 81.19 79 GLY A C 1
ATOM 598 O O . GLY A 1 79 ? 56.613 8.830 -43.250 1.00 81.19 79 GLY A O 1
ATOM 599 N N . GLN A 1 80 ? 54.637 8.815 -42.169 1.00 85.88 80 GLN A N 1
ATOM 600 C CA . GLN A 1 80 ? 54.168 7.537 -42.691 1.00 85.88 80 GLN A CA 1
ATOM 601 C C . GLN A 1 80 ? 52.650 7.564 -42.852 1.00 85.88 80 GLN A C 1
ATOM 603 O O . GLN A 1 80 ? 51.961 8.195 -42.050 1.00 85.88 80 GLN A O 1
ATOM 608 N N . MET A 1 81 ? 52.142 6.882 -43.870 1.00 80.62 81 MET A N 1
ATOM 609 C CA . MET A 1 81 ? 50.710 6.701 -44.108 1.00 80.62 81 MET A CA 1
ATOM 610 C C . MET A 1 81 ? 50.411 5.218 -44.288 1.00 80.62 81 MET A C 1
ATOM 612 O O . MET A 1 81 ? 51.220 4.498 -44.874 1.00 80.62 81 MET A O 1
ATOM 616 N N . PHE A 1 82 ? 49.262 4.775 -43.784 1.00 81.00 82 PHE A N 1
ATOM 617 C CA . PHE A 1 82 ? 48.805 3.394 -43.902 1.00 81.00 82 PHE A CA 1
ATOM 618 C C . PHE A 1 82 ? 47.649 3.323 -44.889 1.00 81.00 82 PHE A C 1
ATOM 620 O O . PHE A 1 82 ? 46.724 4.132 -44.820 1.00 81.00 82 PHE A O 1
ATOM 627 N N . TYR A 1 83 ? 47.705 2.340 -45.775 1.00 78.81 83 TYR A N 1
ATOM 628 C CA . TYR A 1 83 ? 46.671 2.058 -46.754 1.00 78.81 83 TYR A CA 1
ATOM 629 C C . TYR A 1 83 ? 46.306 0.590 -46.647 1.00 78.81 83 TYR A C 1
ATOM 631 O O . TYR A 1 83 ? 47.185 -0.263 -46.704 1.00 78.81 83 TYR A O 1
ATOM 639 N N . ASP A 1 84 ? 45.023 0.296 -46.504 1.00 80.75 84 ASP A N 1
ATOM 640 C CA . ASP A 1 84 ? 44.526 -1.063 -46.660 1.00 80.75 84 ASP A CA 1
ATOM 641 C C . ASP A 1 84 ? 43.930 -1.185 -48.061 1.00 80.75 84 ASP A C 1
ATOM 643 O O . ASP A 1 84 ? 43.059 -0.402 -48.450 1.00 80.75 84 ASP A O 1
ATOM 647 N N . VAL A 1 85 ? 44.482 -2.086 -48.868 1.00 76.69 85 VAL A N 1
ATOM 648 C CA . VAL A 1 85 ? 44.090 -2.256 -50.266 1.00 76.69 85 VAL A CA 1
ATOM 649 C C . VAL A 1 85 ? 43.498 -3.638 -50.399 1.00 76.69 85 VAL A C 1
ATOM 651 O O . VAL A 1 85 ? 44.185 -4.629 -50.205 1.00 76.69 85 VAL A O 1
ATOM 654 N N . GLY A 1 86 ? 42.218 -3.722 -50.743 1.00 67.12 86 GLY A N 1
ATOM 655 C CA . GLY A 1 86 ? 41.532 -5.009 -50.849 1.00 67.12 86 GLY A CA 1
ATOM 656 C C . GLY A 1 86 ? 41.144 -5.623 -49.503 1.00 67.12 86 GLY A C 1
ATOM 657 O O . GLY A 1 86 ? 40.312 -6.526 -49.502 1.00 67.12 86 GLY A O 1
ATOM 658 N N . GLY A 1 87 ? 41.629 -5.093 -48.372 1.00 58.44 87 GLY A N 1
ATOM 659 C CA . GLY A 1 87 ? 40.840 -5.126 -47.153 1.00 58.44 87 GLY A CA 1
ATOM 660 C C . GLY A 1 87 ? 39.516 -4.445 -47.459 1.00 58.44 87 GLY A C 1
ATOM 661 O O . GLY A 1 87 ? 39.487 -3.341 -48.018 1.00 58.44 87 GLY A O 1
ATOM 662 N N . SER A 1 88 ? 38.409 -5.123 -47.165 1.00 48.94 88 SER A N 1
ATOM 663 C CA . SER A 1 88 ? 37.155 -4.409 -47.036 1.00 48.94 88 SER A CA 1
ATOM 664 C C . SER A 1 88 ? 37.418 -3.387 -45.943 1.00 48.94 88 SER A C 1
ATOM 666 O O . SER A 1 88 ? 37.448 -3.729 -44.763 1.00 48.94 88 SER A O 1
ATOM 668 N N . LEU A 1 89 ? 37.633 -2.127 -46.315 1.00 50.69 89 LEU A N 1
ATOM 669 C CA . LEU A 1 89 ? 37.198 -1.057 -45.451 1.00 50.69 89 LEU A CA 1
ATOM 670 C C . LEU A 1 89 ? 35.679 -1.207 -45.466 1.00 50.69 89 LEU A C 1
ATOM 672 O O . LEU A 1 89 ? 34.981 -0.487 -46.179 1.00 50.69 89 LEU A O 1
ATOM 676 N N . THR A 1 90 ? 35.169 -2.197 -44.728 1.00 50.38 90 THR A N 1
ATOM 677 C CA . THR A 1 90 ? 33.845 -2.102 -44.171 1.00 50.38 90 THR A CA 1
ATOM 678 C C . THR A 1 90 ? 33.972 -0.839 -43.338 1.00 50.38 90 THR A C 1
ATOM 680 O O . THR A 1 90 ? 34.389 -0.849 -42.184 1.00 50.38 90 THR A O 1
ATOM 683 N N . VAL A 1 91 ? 33.639 0.301 -43.948 1.00 54.19 91 VAL A N 1
ATOM 684 C CA . VAL A 1 91 ? 32.627 1.145 -43.334 1.00 54.19 91 VAL A CA 1
ATOM 685 C C . VAL A 1 91 ? 31.643 0.111 -42.831 1.00 54.19 91 VAL A C 1
ATOM 687 O O . VAL A 1 91 ? 30.998 -0.496 -43.684 1.00 54.19 91 VAL A O 1
ATOM 690 N N . GLN A 1 92 ? 31.732 -0.263 -41.542 1.00 51.81 92 GLN A N 1
ATOM 691 C CA . GLN A 1 92 ? 30.782 -1.202 -40.958 1.00 51.81 92 GLN A CA 1
ATOM 692 C C . GLN A 1 92 ? 29.467 -0.668 -41.474 1.00 51.81 92 GLN A C 1
ATOM 694 O O . GLN A 1 92 ? 29.182 0.531 -41.292 1.00 51.81 92 GLN A O 1
ATOM 699 N N . GLU A 1 93 ? 28.795 -1.463 -42.311 1.00 56.47 93 GLU A N 1
ATOM 700 C CA . GLU A 1 93 ? 27.578 -0.942 -42.892 1.00 56.47 93 GLU A CA 1
ATOM 701 C C . GLU A 1 93 ? 26.708 -0.583 -41.695 1.00 56.47 93 GLU A C 1
ATOM 703 O O . GLU A 1 93 ? 26.884 -1.114 -40.597 1.00 56.47 93 GLU A O 1
ATOM 708 N N . LYS A 1 94 ? 25.838 0.411 -41.838 1.00 63.38 94 LYS A N 1
ATOM 709 C CA . LYS A 1 94 ? 25.028 0.851 -40.700 1.00 63.38 94 LYS A CA 1
ATOM 710 C C . LYS A 1 94 ? 24.380 -0.352 -39.976 1.00 63.38 94 LYS A C 1
ATOM 712 O O . LYS A 1 94 ? 24.246 -0.284 -38.763 1.00 63.38 94 LYS A O 1
ATOM 717 N N . SER A 1 95 ? 24.075 -1.428 -40.712 1.00 70.25 95 SER A N 1
ATOM 718 C CA . SER A 1 95 ? 23.672 -2.737 -40.191 1.00 70.25 95 SER A CA 1
ATOM 719 C C . SER A 1 95 ? 24.662 -3.354 -39.204 1.00 70.25 95 SER A C 1
ATOM 721 O O . SER A 1 95 ? 24.257 -3.694 -38.110 1.00 70.25 95 SER A O 1
ATOM 723 N N . ASP A 1 96 ? 25.950 -3.437 -39.519 1.00 74.12 96 ASP A N 1
ATOM 724 C CA . ASP A 1 96 ? 26.931 -4.148 -38.692 1.00 74.12 96 ASP A CA 1
ATOM 725 C C . ASP A 1 96 ? 27.179 -3.414 -37.364 1.00 74.12 96 ASP A C 1
ATOM 727 O O . ASP A 1 96 ? 27.329 -4.041 -36.320 1.00 74.12 96 ASP A O 1
ATOM 731 N N . VAL A 1 97 ? 27.171 -2.071 -37.385 1.00 79.38 97 VAL A N 1
ATOM 732 C CA . VAL A 1 97 ? 27.215 -1.256 -36.153 1.00 79.38 97 VAL A CA 1
ATOM 733 C C . VAL A 1 97 ? 25.947 -1.449 -35.324 1.00 79.38 97 VAL A C 1
ATOM 735 O O . VAL A 1 97 ? 25.998 -1.393 -34.098 1.00 79.38 97 VAL A O 1
ATOM 738 N N . GLN A 1 98 ? 24.798 -1.606 -35.984 1.00 80.69 98 GLN A N 1
ATOM 739 C CA . GLN A 1 98 ? 23.526 -1.830 -35.304 1.00 80.69 98 GLN A CA 1
ATOM 740 C C . GLN A 1 98 ? 23.493 -3.210 -34.653 1.00 80.69 98 GLN A C 1
ATOM 742 O O . GLN A 1 98 ? 23.178 -3.278 -33.472 1.00 80.69 98 GLN A O 1
ATOM 747 N N . ASP A 1 99 ? 23.907 -4.252 -35.369 1.00 82.38 99 ASP A N 1
ATOM 748 C CA . ASP A 1 99 ? 23.975 -5.621 -34.857 1.00 82.38 99 ASP A CA 1
ATOM 749 C C . ASP A 1 99 ? 24.932 -5.703 -33.652 1.00 82.38 99 ASP A C 1
ATOM 751 O O . ASP A 1 99 ? 24.569 -6.220 -32.600 1.00 82.38 99 ASP A O 1
ATOM 755 N N . GLU A 1 100 ? 26.123 -5.094 -33.739 1.00 84.25 100 GLU A N 1
ATOM 756 C CA . GLU A 1 100 ? 27.090 -5.079 -32.629 1.00 84.25 100 GLU A CA 1
ATOM 757 C C . GLU A 1 100 ? 26.583 -4.275 -31.413 1.00 84.25 100 GLU A C 1
ATOM 759 O O . GLU A 1 100 ? 26.856 -4.626 -30.262 1.00 84.25 100 GLU A O 1
ATOM 764 N N . ALA A 1 101 ? 25.816 -3.204 -31.644 1.00 82.50 101 ALA A N 1
ATOM 765 C CA . ALA A 1 101 ? 25.185 -2.437 -30.572 1.00 82.50 101 ALA A CA 1
ATOM 766 C C . ALA A 1 101 ? 24.011 -3.190 -29.923 1.00 82.50 101 ALA A C 1
ATOM 768 O O . ALA A 1 101 ? 23.838 -3.092 -28.708 1.00 82.50 101 ALA A O 1
ATOM 769 N N . GLU A 1 102 ? 23.217 -3.924 -30.705 1.00 82.94 102 GLU A N 1
ATOM 770 C CA . GLU A 1 102 ? 22.129 -4.771 -30.210 1.00 82.94 102 GLU A CA 1
ATOM 771 C C . GLU A 1 102 ? 22.680 -5.921 -29.360 1.00 82.94 102 GLU A C 1
ATOM 773 O O . GLU A 1 102 ? 22.258 -6.067 -28.213 1.00 82.94 102 GLU A O 1
ATOM 778 N N . ASP A 1 103 ? 23.703 -6.629 -29.842 1.00 85.00 103 ASP A N 1
ATOM 779 C CA . ASP A 1 103 ? 24.382 -7.695 -29.095 1.00 85.00 103 ASP A CA 1
ATOM 780 C C . ASP A 1 103 ? 24.964 -7.183 -27.763 1.00 85.00 103 ASP A C 1
ATOM 782 O O . ASP A 1 103 ? 24.855 -7.836 -26.721 1.00 85.00 103 ASP A O 1
ATOM 786 N N . ALA A 1 104 ? 25.571 -5.990 -27.766 1.00 86.12 104 ALA A N 1
ATOM 787 C CA . ALA A 1 104 ? 26.129 -5.385 -26.558 1.00 86.12 104 ALA A CA 1
ATOM 788 C C . ALA A 1 104 ? 25.045 -4.970 -25.546 1.00 86.12 104 ALA A C 1
ATOM 790 O O . ALA A 1 104 ? 25.233 -5.127 -24.338 1.00 86.12 104 ALA A O 1
ATOM 791 N N . LEU A 1 105 ? 23.910 -4.448 -26.023 1.00 84.94 105 LEU A N 1
ATOM 792 C CA . LEU A 1 105 ? 22.757 -4.123 -25.178 1.00 84.94 105 LEU A CA 1
ATOM 793 C C . LEU A 1 105 ? 22.120 -5.387 -24.590 1.00 84.94 105 LEU A C 1
ATOM 795 O O . LEU A 1 105 ? 21.720 -5.371 -23.424 1.00 84.94 105 LEU A O 1
ATOM 799 N N . GLU A 1 106 ? 22.068 -6.468 -25.373 1.00 83.56 106 GLU A N 1
ATOM 800 C CA . GLU A 1 106 ? 21.551 -7.767 -24.949 1.00 83.56 106 GLU A CA 1
ATOM 801 C C . GLU A 1 106 ? 22.439 -8.409 -23.872 1.00 83.56 106 GLU A C 1
ATOM 803 O O . GLU A 1 106 ? 21.936 -8.922 -22.870 1.00 83.56 106 GLU A O 1
ATOM 808 N N . GLY A 1 107 ? 23.763 -8.354 -24.056 1.00 85.38 107 GLY A N 1
ATOM 809 C CA . GLY A 1 107 ? 24.742 -8.947 -23.143 1.00 85.38 107 GLY A CA 1
ATOM 810 C C . GLY A 1 107 ? 24.765 -8.314 -21.749 1.00 85.38 107 GLY A C 1
ATOM 811 O O . GLY A 1 107 ? 25.026 -9.008 -20.767 1.00 85.38 107 GLY A O 1
ATOM 812 N N . GLU A 1 108 ? 24.452 -7.020 -21.655 1.00 85.38 108 GLU A N 1
ATOM 813 C CA . GLU A 1 108 ? 24.336 -6.280 -20.388 1.00 85.38 108 GLU A CA 1
ATOM 814 C C . GLU A 1 108 ? 22.899 -6.249 -19.841 1.00 85.38 108 GLU A C 1
ATOM 816 O O . GLU A 1 108 ? 22.630 -5.578 -18.842 1.00 85.38 108 GLU A O 1
ATOM 821 N N . ASP A 1 109 ? 21.966 -6.955 -20.493 1.00 80.88 109 ASP A N 1
ATOM 822 C CA . ASP A 1 109 ? 20.547 -7.012 -20.126 1.00 80.88 109 ASP A CA 1
ATOM 823 C C . ASP A 1 109 ? 19.915 -5.604 -20.024 1.00 80.88 109 ASP A C 1
ATOM 825 O O . ASP A 1 109 ? 18.986 -5.338 -19.260 1.00 80.88 109 ASP A O 1
ATOM 829 N N . LEU A 1 110 ? 20.422 -4.646 -20.806 1.00 76.50 110 LEU A N 1
ATOM 830 C CA . LEU A 1 110 ? 19.875 -3.285 -20.859 1.00 76.50 110 LEU A CA 1
ATOM 831 C C . LEU A 1 110 ? 18.559 -3.238 -21.644 1.00 76.50 110 LEU A C 1
ATOM 833 O O . LEU A 1 110 ? 17.788 -2.283 -21.524 1.00 76.50 110 LEU A O 1
ATOM 837 N N . ASP A 1 111 ? 18.269 -4.299 -22.393 1.00 70.44 111 ASP A N 1
ATOM 838 C CA . ASP A 1 111 ? 16.995 -4.573 -23.038 1.00 70.44 111 ASP A CA 1
ATOM 839 C C . ASP A 1 111 ? 16.038 -5.400 -22.155 1.00 70.44 111 ASP A C 1
ATOM 841 O O . ASP A 1 111 ? 14.926 -5.704 -22.588 1.00 70.44 111 ASP A O 1
ATOM 845 N N . HIS A 1 112 ? 16.399 -5.705 -20.899 1.00 72.62 112 HIS A N 1
ATOM 846 C CA . HIS A 1 112 ? 15.582 -6.496 -19.967 1.00 72.62 112 HIS A CA 1
ATOM 847 C C . HIS A 1 112 ? 14.162 -5.951 -19.800 1.00 72.62 112 HIS A C 1
ATOM 849 O O . HIS A 1 112 ? 13.200 -6.713 -19.756 1.00 72.62 112 HIS A O 1
ATOM 855 N N . LEU A 1 113 ? 13.993 -4.624 -19.743 1.00 64.44 113 LEU A N 1
ATOM 856 C CA . LEU A 1 113 ? 12.664 -4.004 -19.665 1.00 64.44 113 LEU A CA 1
ATOM 857 C C . LEU A 1 113 ? 11.836 -4.260 -20.928 1.00 64.44 113 LEU A C 1
ATOM 859 O O . LEU A 1 113 ? 10.626 -4.447 -20.828 1.00 64.44 113 LEU A O 1
ATOM 863 N N . LEU A 1 114 ? 12.482 -4.314 -22.093 1.00 64.75 114 LEU A N 1
ATOM 864 C CA . LEU A 1 114 ? 11.839 -4.663 -23.354 1.00 64.75 114 LEU A CA 1
ATOM 865 C C . LEU A 1 114 ? 11.530 -6.167 -23.405 1.00 64.75 114 LEU A C 1
ATOM 867 O O . LEU A 1 114 ? 10.415 -6.533 -23.745 1.00 64.75 114 LEU A O 1
ATOM 871 N N . LYS A 1 115 ? 12.461 -7.036 -22.992 1.00 69.50 115 LYS A N 1
ATOM 872 C CA . LYS A 1 115 ? 12.300 -8.502 -22.953 1.00 69.50 115 LYS A CA 1
ATOM 873 C C . LYS A 1 115 ? 11.222 -8.968 -21.976 1.00 69.50 115 LYS A C 1
ATOM 875 O O . LYS A 1 115 ? 10.386 -9.798 -22.330 1.00 69.50 115 LYS A O 1
ATOM 880 N N . VAL A 1 116 ? 11.233 -8.445 -20.749 1.00 66.50 116 VAL A N 1
ATOM 881 C CA . VAL A 1 116 ? 10.295 -8.825 -19.679 1.00 66.50 116 VAL A CA 1
ATOM 882 C C . VAL A 1 116 ? 8.899 -8.286 -19.950 1.00 66.50 116 VAL A C 1
ATOM 884 O O . VAL A 1 116 ? 7.918 -8.966 -19.656 1.00 66.50 116 VAL A O 1
ATOM 887 N N . ALA A 1 117 ? 8.791 -7.089 -20.528 1.00 58.50 117 ALA A N 1
ATOM 888 C CA . ALA A 1 117 ? 7.495 -6.534 -20.887 1.00 58.50 117 ALA A CA 1
ATOM 889 C C . ALA A 1 117 ? 7.004 -6.993 -22.270 1.00 58.50 117 ALA A C 1
ATOM 891 O O . ALA A 1 117 ? 5.799 -6.915 -22.519 1.00 58.50 117 ALA A O 1
ATOM 892 N N . HIS A 1 118 ? 7.895 -7.418 -23.184 1.00 68.06 118 HIS A N 1
ATOM 893 C CA . HIS A 1 118 ? 7.530 -7.587 -24.591 1.00 68.06 118 HIS A CA 1
ATOM 894 C C . HIS A 1 118 ? 8.488 -8.398 -25.514 1.00 68.06 118 HIS A C 1
ATOM 896 O O . HIS A 1 118 ? 9.319 -7.826 -26.222 1.00 68.06 118 HIS A O 1
ATOM 902 N N . PRO A 1 119 ? 8.297 -9.718 -25.695 1.00 61.16 119 PRO A N 1
ATOM 903 C CA . PRO A 1 119 ? 9.157 -10.535 -26.565 1.00 61.16 119 PRO A CA 1
ATOM 904 C C . PRO A 1 119 ? 9.009 -10.283 -28.083 1.00 61.16 119 PRO A C 1
ATOM 906 O O . PRO A 1 119 ? 9.798 -10.815 -28.857 1.00 61.16 119 PRO A O 1
ATOM 909 N N . THR A 1 120 ? 8.016 -9.506 -28.545 1.00 65.38 120 THR A N 1
ATOM 910 C CA . THR A 1 120 ? 7.778 -9.245 -29.987 1.00 65.38 120 THR A CA 1
ATOM 911 C C . THR A 1 120 ? 7.989 -7.785 -30.420 1.00 65.38 120 THR A C 1
ATOM 913 O O . THR A 1 120 ? 7.540 -7.394 -31.494 1.00 65.38 120 THR A O 1
ATOM 916 N N . GLY A 1 121 ? 8.680 -6.972 -29.606 1.00 61.69 121 GLY A N 1
ATOM 917 C CA . GLY A 1 121 ? 9.262 -5.691 -30.051 1.00 61.69 121 GLY A CA 1
ATOM 918 C C . GLY A 1 121 ? 8.411 -4.408 -29.977 1.00 61.69 121 GLY A C 1
ATOM 919 O O . GLY A 1 121 ? 8.927 -3.351 -30.323 1.00 61.69 121 GLY A O 1
ATOM 920 N N . ALA A 1 122 ? 7.156 -4.432 -29.511 1.00 63.34 122 ALA A N 1
ATOM 921 C CA . ALA A 1 122 ? 6.364 -3.213 -29.260 1.00 63.34 122 ALA A CA 1
ATOM 922 C C . ALA A 1 122 ? 5.506 -3.382 -28.000 1.00 63.34 122 ALA A C 1
ATOM 924 O O . ALA A 1 122 ? 4.765 -4.342 -28.004 1.00 63.34 122 ALA A O 1
ATOM 925 N N . PRO A 1 123 ? 5.544 -2.516 -26.970 1.00 63.56 123 PRO A N 1
ATOM 926 C CA . PRO A 1 123 ? 4.843 -2.737 -25.695 1.00 63.56 123 PRO A CA 1
ATOM 927 C C . PRO A 1 123 ? 3.395 -3.238 -25.853 1.00 63.56 123 PRO A C 1
ATOM 929 O O . PRO A 1 123 ? 2.682 -2.779 -26.746 1.00 63.56 123 PRO A O 1
ATOM 932 N N . VAL A 1 124 ? 2.943 -4.163 -24.989 1.00 64.19 124 VAL A N 1
ATOM 933 C CA . VAL A 1 124 ? 1.554 -4.660 -25.037 1.00 64.19 124 VAL A CA 1
ATOM 934 C C . VAL A 1 124 ? 0.637 -3.453 -24.853 1.00 64.19 124 VAL A C 1
ATOM 936 O O . VAL A 1 124 ? 0.865 -2.664 -23.932 1.00 64.19 124 VAL A O 1
ATOM 939 N N . ALA A 1 125 ? -0.382 -3.328 -25.708 1.00 68.19 125 ALA A N 1
ATOM 940 C CA . ALA A 1 125 ? -1.353 -2.241 -25.639 1.00 68.19 125 ALA A CA 1
ATOM 941 C C . ALA A 1 125 ? -1.886 -2.055 -24.206 1.00 68.19 125 ALA A C 1
ATOM 943 O O . ALA A 1 125 ? -2.137 -3.041 -23.508 1.00 68.19 125 ALA A O 1
ATOM 944 N N . ASP A 1 126 ? -2.025 -0.806 -23.770 1.00 64.94 126 ASP A N 1
ATOM 945 C CA . ASP A 1 126 ? -2.491 -0.408 -22.433 1.00 64.94 126 ASP A CA 1
ATOM 946 C C . ASP A 1 126 ? -1.566 -0.797 -21.258 1.00 64.94 126 ASP A C 1
ATOM 948 O O . ASP A 1 126 ? -1.925 -0.632 -20.088 1.00 64.94 126 ASP A O 1
ATOM 952 N N . THR A 1 127 ? -0.349 -1.285 -21.515 1.00 67.25 127 THR A N 1
ATOM 953 C CA . THR A 1 127 ? 0.668 -1.386 -20.454 1.00 67.25 127 THR A CA 1
ATOM 954 C C . THR A 1 127 ? 1.256 -0.019 -20.123 1.00 67.25 127 THR A C 1
ATOM 956 O O . THR A 1 127 ? 1.256 0.891 -20.946 1.00 67.25 127 THR A O 1
ATOM 959 N N . ILE A 1 128 ? 1.847 0.124 -18.930 1.00 65.62 128 ILE A N 1
ATOM 960 C CA . ILE A 1 128 ? 2.559 1.353 -18.534 1.00 65.62 128 ILE A CA 1
ATOM 961 C C . ILE A 1 128 ? 3.597 1.779 -19.585 1.00 65.62 128 ILE A C 1
ATOM 963 O O . ILE A 1 128 ? 3.756 2.970 -19.831 1.00 65.62 128 ILE A O 1
ATOM 967 N N . LEU A 1 129 ? 4.272 0.830 -20.242 1.00 68.31 129 LEU A N 1
ATOM 968 C CA . LEU A 1 129 ? 5.230 1.147 -21.302 1.00 68.31 129 LEU A CA 1
ATOM 969 C C . LEU A 1 129 ? 4.548 1.583 -22.607 1.00 68.31 129 LEU A C 1
ATOM 971 O O . LEU A 1 129 ? 5.054 2.496 -23.248 1.00 68.31 129 LEU A O 1
ATOM 975 N N . ASP A 1 130 ? 3.399 1.011 -22.976 1.00 70.62 130 ASP A N 1
ATOM 976 C CA . ASP A 1 130 ? 2.605 1.478 -24.125 1.00 70.62 130 ASP A CA 1
ATOM 977 C C . ASP A 1 130 ? 2.058 2.891 -23.893 1.00 70.62 130 ASP A C 1
ATOM 979 O O . ASP A 1 130 ? 2.199 3.757 -24.748 1.00 70.62 130 ASP A O 1
ATOM 983 N N . LEU A 1 131 ? 1.563 3.184 -22.690 1.00 68.19 131 LEU A N 1
ATOM 984 C CA . LEU A 1 131 ? 1.077 4.518 -22.325 1.00 68.19 131 LEU A CA 1
ATOM 985 C C . LEU A 1 131 ? 2.190 5.581 -22.334 1.00 68.19 131 LEU A C 1
ATOM 987 O O . LEU A 1 131 ? 1.938 6.743 -22.650 1.00 68.19 131 LEU A O 1
ATOM 991 N N . ILE A 1 132 ? 3.430 5.189 -22.021 1.00 69.00 132 ILE A N 1
ATOM 992 C CA . ILE A 1 132 ? 4.602 6.077 -22.074 1.00 69.00 132 ILE A CA 1
ATOM 993 C C . ILE A 1 132 ? 5.126 6.236 -23.510 1.00 69.00 132 ILE A C 1
ATOM 995 O O . ILE A 1 132 ? 5.530 7.334 -23.896 1.00 69.00 132 ILE A O 1
ATOM 999 N N . MET A 1 133 ? 5.163 5.156 -24.297 1.00 67.81 133 MET A N 1
ATOM 1000 C CA . MET A 1 133 ? 5.836 5.124 -25.603 1.00 67.81 133 MET A CA 1
ATOM 1001 C C . MET A 1 133 ? 4.913 5.425 -26.787 1.00 67.81 133 MET A C 1
ATOM 1003 O O . MET A 1 133 ? 5.373 5.944 -27.802 1.00 67.81 133 MET A O 1
ATOM 1007 N N . ASN A 1 134 ? 3.628 5.110 -26.672 1.00 66.12 134 ASN A N 1
ATOM 1008 C CA . ASN A 1 134 ? 2.663 5.078 -27.764 1.00 66.12 134 ASN A CA 1
ATOM 1009 C C . ASN A 1 134 ? 1.524 6.066 -27.490 1.00 66.12 134 ASN A C 1
ATOM 1011 O O . ASN A 1 134 ? 0.334 5.751 -27.468 1.00 66.12 134 ASN A O 1
ATOM 1015 N N . LYS A 1 135 ? 1.908 7.322 -27.272 1.00 63.81 135 LYS A N 1
ATOM 1016 C CA . LYS A 1 135 ? 0.963 8.434 -27.216 1.00 63.81 135 LYS A CA 1
ATOM 1017 C C . LYS A 1 135 ? 0.314 8.574 -28.607 1.00 63.81 135 LYS A C 1
ATOM 1019 O O . LYS A 1 135 ? 1.006 8.515 -29.625 1.00 63.81 135 LYS A O 1
ATOM 1024 N N . GLY A 1 136 ? -1.016 8.708 -28.666 1.00 62.16 136 GLY A N 1
ATOM 1025 C CA . GLY A 1 136 ? -1.774 8.717 -29.926 1.00 62.16 136 GLY A CA 1
ATOM 1026 C C . GLY A 1 136 ? -1.165 9.651 -30.981 1.00 62.16 136 GLY A C 1
ATOM 1027 O O . GLY A 1 136 ? -0.641 10.714 -30.640 1.00 62.16 136 GLY A O 1
ATOM 1028 N N . ALA A 1 137 ? -1.211 9.240 -32.255 1.00 55.91 137 ALA A N 1
ATOM 1029 C CA . ALA A 1 137 ? -0.517 9.898 -33.365 1.00 55.91 137 ALA A CA 1
ATOM 1030 C C . ALA A 1 137 ? -0.624 11.437 -33.304 1.00 55.91 137 ALA A C 1
ATOM 1032 O O . ALA A 1 137 ? -1.683 12.007 -33.566 1.00 55.91 137 ALA A O 1
ATOM 1033 N N . GLY A 1 138 ? 0.485 12.100 -32.951 1.00 59.56 138 GLY A N 1
ATOM 1034 C CA . GLY A 1 138 ? 0.575 13.561 -32.846 1.00 59.56 138 GLY A CA 1
ATOM 1035 C C . GLY A 1 138 ? 1.019 14.116 -31.491 1.00 59.56 138 GLY A C 1
ATOM 1036 O O . GLY A 1 138 ? 1.214 15.326 -31.394 1.00 59.56 138 GLY A O 1
ATOM 1037 N N . GLN A 1 139 ? 1.218 13.288 -30.463 1.00 57.44 139 GLN A N 1
ATOM 1038 C CA . GLN A 1 139 ? 1.752 13.755 -29.182 1.00 57.44 139 GLN A CA 1
ATOM 1039 C C . GLN A 1 139 ? 3.226 13.352 -29.007 1.00 57.44 139 GLN A C 1
ATOM 1041 O O . GLN A 1 139 ? 3.551 12.194 -28.767 1.00 57.44 139 GLN A O 1
ATOM 1046 N N . THR A 1 140 ? 4.137 14.319 -29.139 1.00 63.44 140 THR A N 1
ATOM 1047 C CA . THR A 1 140 ? 5.557 14.147 -28.794 1.00 63.44 140 THR A CA 1
ATOM 1048 C C . THR A 1 140 ? 5.704 14.206 -27.278 1.00 63.44 140 THR A C 1
ATOM 1050 O O . THR A 1 140 ? 5.252 15.184 -26.683 1.00 63.44 140 THR A O 1
ATOM 1053 N N . PHE A 1 141 ? 6.369 13.218 -26.667 1.00 64.00 141 PHE A N 1
ATOM 1054 C CA . PHE A 1 141 ? 6.683 13.259 -25.237 1.00 64.00 141 PHE A CA 1
ATOM 1055 C C . PHE A 1 141 ? 7.377 14.578 -24.883 1.00 64.00 141 PHE A C 1
ATOM 1057 O O . PHE A 1 141 ? 8.466 14.883 -25.383 1.00 64.00 141 PHE A O 1
ATOM 1064 N N . ASN A 1 142 ? 6.750 15.366 -24.017 1.00 69.94 142 ASN A N 1
ATOM 1065 C CA . ASN A 1 142 ? 7.310 16.610 -23.518 1.00 69.94 142 ASN A CA 1
ATOM 1066 C C . ASN A 1 142 ? 7.540 16.479 -22.017 1.00 69.94 142 ASN A C 1
ATOM 1068 O O . ASN A 1 142 ? 6.615 16.555 -21.212 1.00 69.94 142 ASN A O 1
ATOM 1072 N N . ARG A 1 143 ? 8.815 16.357 -21.632 1.00 60.12 143 ARG A N 1
ATOM 1073 C CA . ARG A 1 143 ? 9.236 16.182 -20.234 1.00 60.12 143 ARG A CA 1
ATOM 1074 C C . ARG A 1 143 ? 8.656 17.242 -19.290 1.00 60.12 143 ARG A C 1
ATOM 1076 O O . ARG A 1 143 ? 8.467 16.950 -18.113 1.00 60.12 143 ARG A O 1
ATOM 1083 N N . ALA A 1 144 ? 8.399 18.459 -19.774 1.00 63.66 144 ALA A N 1
ATOM 1084 C CA . ALA A 1 144 ? 7.852 19.537 -18.954 1.00 63.66 144 ALA A CA 1
ATOM 1085 C C . ALA A 1 144 ? 6.346 19.386 -18.677 1.00 63.66 144 ALA A C 1
ATOM 1087 O O . ALA A 1 144 ? 5.902 19.773 -17.600 1.00 63.66 144 ALA A O 1
ATOM 1088 N N . THR A 1 145 ? 5.570 18.841 -19.618 1.00 65.62 145 THR A N 1
ATOM 1089 C CA . THR A 1 145 ? 4.108 18.708 -19.490 1.00 65.62 145 THR A CA 1
ATOM 1090 C C . THR A 1 145 ? 3.687 17.318 -19.048 1.00 65.62 145 THR A C 1
ATOM 1092 O O . THR A 1 145 ? 2.812 17.202 -18.204 1.00 65.62 145 THR A O 1
ATOM 1095 N N . ASP A 1 146 ? 4.352 16.276 -19.532 1.00 69.31 146 ASP A N 1
ATOM 1096 C CA . ASP A 1 146 ? 3.872 14.898 -19.399 1.00 69.31 146 ASP A CA 1
ATOM 1097 C C . ASP A 1 146 ? 4.234 14.302 -18.031 1.00 69.31 146 ASP A C 1
ATOM 1099 O O . ASP A 1 146 ? 3.447 13.583 -17.422 1.00 69.31 146 ASP A O 1
ATOM 1103 N N . SER A 1 147 ? 5.383 14.699 -17.467 1.00 74.88 147 SER A N 1
ATOM 1104 C CA . SER A 1 147 ? 5.724 14.384 -16.070 1.00 74.88 147 SER A CA 1
ATOM 1105 C C . SER A 1 147 ? 4.751 15.051 -15.086 1.00 74.88 147 SER A C 1
ATOM 1107 O O . SER A 1 147 ? 4.529 14.546 -13.988 1.00 74.88 147 SER A O 1
ATOM 1109 N N . LEU A 1 148 ? 4.200 16.210 -15.465 1.00 75.12 148 LEU A N 1
ATOM 1110 C CA . LEU A 1 148 ? 3.267 16.980 -14.644 1.00 75.12 148 LEU A CA 1
ATOM 1111 C C . LEU A 1 148 ? 1.823 16.490 -14.823 1.00 75.12 148 LEU A C 1
ATOM 1113 O O . LEU A 1 148 ? 1.068 16.487 -13.857 1.00 75.12 148 LEU A O 1
ATOM 1117 N N . GLU A 1 149 ? 1.469 16.034 -16.025 1.00 77.12 149 GLU A N 1
ATOM 1118 C CA . GLU A 1 149 ? 0.213 15.348 -16.349 1.00 77.12 149 GLU A CA 1
ATOM 1119 C C . GLU A 1 149 ? 0.063 14.084 -15.498 1.00 77.12 149 GLU A C 1
ATOM 1121 O O . GLU A 1 149 ? -0.924 13.955 -14.782 1.00 77.12 149 GLU A O 1
ATOM 1126 N N . PHE A 1 150 ? 1.104 13.248 -15.430 1.00 77.19 150 PHE A N 1
ATOM 1127 C CA . PHE A 1 150 ? 1.131 12.065 -14.564 1.00 77.19 150 PHE A CA 1
ATOM 1128 C C . PHE A 1 150 ? 0.913 12.397 -13.078 1.00 77.19 150 PHE A C 1
ATOM 1130 O O . PHE A 1 150 ? 0.136 11.743 -12.382 1.00 77.19 150 PHE A O 1
ATOM 1137 N N . LEU A 1 151 ? 1.571 13.445 -12.571 1.00 81.00 151 LEU A N 1
ATOM 1138 C CA . LEU A 1 151 ? 1.351 13.897 -11.194 1.00 81.00 151 LEU A CA 1
ATOM 1139 C C . LEU A 1 151 ? -0.071 14.444 -10.993 1.00 81.00 151 LEU A C 1
ATOM 1141 O O . LEU A 1 151 ? -0.654 14.252 -9.924 1.00 81.00 151 LEU A O 1
ATOM 1145 N N . GLY A 1 152 ? -0.638 15.099 -12.007 1.00 83.31 152 GLY A N 1
ATOM 1146 C CA . GLY A 1 152 ? -2.024 15.560 -12.018 1.00 83.31 152 GLY A CA 1
ATOM 1147 C C . GLY A 1 152 ? -3.023 14.405 -11.962 1.00 83.31 152 GLY A C 1
ATOM 1148 O O . GLY A 1 152 ? -3.959 14.460 -11.168 1.00 83.31 152 GLY A O 1
ATOM 1149 N N . GLU A 1 153 ? -2.787 13.338 -12.723 1.00 84.88 153 GLU A N 1
ATOM 1150 C CA . GLU A 1 153 ? -3.604 12.120 -12.723 1.00 84.88 153 GLU A CA 1
ATOM 1151 C C . GLU A 1 153 ? -3.543 11.388 -11.379 1.00 84.88 153 GLU A C 1
ATOM 1153 O O . GLU A 1 153 ? -4.585 11.046 -10.821 1.00 84.88 153 GLU A O 1
ATOM 1158 N N . ILE A 1 154 ? -2.348 11.237 -10.791 1.00 85.56 154 ILE A N 1
ATOM 1159 C CA . ILE A 1 154 ? -2.195 10.691 -9.432 1.00 85.56 154 ILE A CA 1
ATOM 1160 C C . ILE A 1 154 ? -2.948 11.550 -8.413 1.00 85.56 154 ILE A C 1
ATOM 1162 O O . ILE A 1 154 ? -3.657 11.025 -7.556 1.00 85.56 154 ILE A O 1
ATOM 1166 N N . THR A 1 155 ? -2.809 12.875 -8.494 1.00 86.81 155 THR A N 1
ATOM 1167 C CA . THR A 1 155 ? -3.490 13.792 -7.569 1.00 86.81 155 THR A CA 1
ATOM 1168 C C . THR A 1 155 ? -5.009 13.681 -7.705 1.00 86.81 155 THR A C 1
ATOM 1170 O O . THR A 1 155 ? -5.711 13.669 -6.696 1.00 86.81 155 THR A O 1
ATOM 1173 N N . ALA A 1 156 ? -5.521 13.549 -8.931 1.00 82.00 156 ALA A N 1
ATOM 1174 C CA . ALA A 1 156 ? -6.941 13.352 -9.194 1.00 82.00 156 ALA A CA 1
ATOM 1175 C C . ALA A 1 156 ? -7.454 12.006 -8.656 1.00 82.00 156 ALA A C 1
ATOM 1177 O O . ALA A 1 156 ? -8.524 11.972 -8.053 1.00 82.00 156 ALA A O 1
ATOM 1178 N N . ALA A 1 157 ? -6.685 10.922 -8.806 1.00 83.94 157 ALA A N 1
ATOM 1179 C CA . ALA A 1 157 ? -7.026 9.613 -8.248 1.00 83.94 157 ALA A CA 1
ATOM 1180 C C . ALA A 1 157 ? -7.073 9.640 -6.710 1.00 83.94 157 ALA A C 1
ATOM 1182 O O . ALA A 1 157 ? -8.041 9.180 -6.114 1.00 83.94 157 ALA A O 1
ATOM 1183 N N . ILE A 1 158 ? -6.082 10.267 -6.063 1.00 84.25 158 ILE A N 1
ATOM 1184 C CA . ILE A 1 158 ? -6.061 10.444 -4.601 1.00 84.25 158 ILE A CA 1
ATOM 1185 C C . ILE A 1 158 ? -7.255 11.275 -4.129 1.00 84.25 158 ILE A C 1
ATOM 1187 O O . ILE A 1 158 ? -7.855 10.959 -3.102 1.00 84.25 158 ILE A O 1
ATOM 1191 N N . LEU A 1 159 ? -7.600 12.344 -4.850 1.00 83.56 159 LEU A N 1
ATOM 1192 C CA . LEU A 1 159 ? -8.764 13.167 -4.530 1.00 83.56 159 LEU A CA 1
ATOM 1193 C C . LEU A 1 159 ? -10.065 12.376 -4.677 1.00 83.56 159 LEU A C 1
ATOM 1195 O O . LEU A 1 159 ? -10.911 12.490 -3.801 1.00 83.56 159 LEU A O 1
ATOM 1199 N N . ALA A 1 160 ? -10.201 11.544 -5.711 1.00 80.62 160 ALA A N 1
ATOM 1200 C CA . ALA A 1 160 ? -11.362 10.676 -5.888 1.00 80.62 160 ALA A CA 1
ATOM 1201 C C . ALA A 1 160 ? -11.481 9.635 -4.759 1.00 80.62 160 ALA A C 1
ATOM 1203 O O . ALA A 1 160 ? -12.555 9.482 -4.182 1.00 80.62 160 ALA A O 1
ATOM 1204 N N . ASP A 1 161 ? -10.379 8.984 -4.380 1.00 79.00 161 ASP A N 1
ATOM 1205 C CA . ASP A 1 161 ? -10.358 8.031 -3.263 1.00 79.00 161 ASP A CA 1
ATOM 1206 C C . ASP A 1 161 ? -10.629 8.732 -1.921 1.00 79.00 161 ASP A C 1
ATOM 1208 O O . ASP A 1 161 ? -11.357 8.217 -1.074 1.00 79.00 161 ASP A O 1
ATOM 1212 N N . THR A 1 162 ? -10.118 9.948 -1.727 1.00 71.56 162 THR A N 1
ATOM 1213 C CA . THR A 1 162 ? -10.406 10.753 -0.529 1.00 71.56 162 THR A CA 1
ATOM 1214 C C . THR A 1 162 ? -11.859 11.241 -0.514 1.00 71.56 162 THR A C 1
ATOM 1216 O O . THR A 1 162 ? -12.454 11.309 0.556 1.00 71.56 162 THR A O 1
ATOM 1219 N N . ASP A 1 163 ? -12.470 11.500 -1.672 1.00 65.62 163 ASP A N 1
ATOM 1220 C CA . ASP A 1 163 ? -13.909 11.775 -1.800 1.00 65.62 163 ASP A CA 1
ATOM 1221 C C . ASP A 1 163 ? -14.765 10.538 -1.467 1.00 65.62 163 ASP A C 1
ATOM 1223 O O . ASP A 1 163 ? -15.894 10.682 -0.993 1.00 65.62 163 ASP A O 1
ATOM 1227 N N . THR A 1 164 ? -14.237 9.318 -1.651 1.00 67.69 164 THR A N 1
ATOM 1228 C CA . THR A 1 164 ? -14.898 8.091 -1.166 1.00 67.69 164 THR A CA 1
ATOM 1229 C C . THR A 1 164 ? -14.754 7.870 0.336 1.00 67.69 164 THR A C 1
ATOM 1231 O O . THR A 1 164 ? -15.533 7.102 0.902 1.00 67.69 164 THR A O 1
ATOM 1234 N N . ILE A 1 165 ? -13.839 8.581 1.010 1.00 74.12 165 ILE A N 1
ATOM 1235 C CA . ILE A 1 165 ? -13.894 8.736 2.465 1.00 74.12 165 ILE A CA 1
ATOM 1236 C C . ILE A 1 165 ? -15.053 9.684 2.758 1.00 74.12 165 ILE A C 1
ATOM 1238 O O . ILE A 1 165 ? -14.906 10.896 2.933 1.00 74.12 165 ILE A O 1
ATOM 1242 N N . VAL A 1 166 ? -16.251 9.113 2.797 1.00 76.69 166 VAL A N 1
ATOM 1243 C CA . VAL A 1 166 ? -17.457 9.850 3.129 1.00 76.69 166 VAL A CA 1
ATOM 1244 C C . VAL A 1 166 ? -17.273 10.360 4.554 1.00 76.69 166 VAL A C 1
ATOM 1246 O O . VAL A 1 166 ? -17.143 9.585 5.496 1.00 76.69 166 VAL A O 1
ATOM 1249 N N . TRP A 1 167 ? -17.279 11.680 4.751 1.00 77.75 167 TRP A N 1
ATOM 1250 C CA . TRP A 1 167 ? -17.198 12.284 6.091 1.00 77.75 167 TRP A CA 1
ATOM 1251 C C . TRP A 1 167 ? -18.269 11.742 7.059 1.00 77.75 167 TRP A C 1
ATOM 1253 O O . TRP A 1 167 ? -18.091 11.786 8.277 1.00 77.75 167 TRP A O 1
ATOM 1263 N N . GLY A 1 168 ? -19.362 11.191 6.522 1.00 77.44 168 GLY A N 1
ATOM 1264 C CA . GLY A 1 168 ? -20.359 10.407 7.249 1.00 77.44 168 GLY A CA 1
ATOM 1265 C C . GLY A 1 168 ? -19.813 9.133 7.905 1.00 77.44 168 GLY A C 1
ATOM 1266 O O . GLY A 1 168 ? -20.195 8.862 9.038 1.00 77.44 168 GLY A O 1
ATOM 1267 N N . ASP A 1 169 ? -18.877 8.418 7.279 1.00 79.81 169 ASP A N 1
ATOM 1268 C CA . ASP A 1 169 ? -18.228 7.228 7.848 1.00 79.81 169 ASP A CA 1
ATOM 1269 C C . ASP A 1 169 ? -17.298 7.617 9.002 1.00 79.81 169 ASP A C 1
ATOM 1271 O O . ASP A 1 169 ? -17.343 7.014 10.073 1.00 79.81 169 ASP A O 1
ATOM 1275 N N . ILE A 1 170 ? -16.524 8.699 8.841 1.00 81.38 170 ILE A N 1
ATOM 1276 C CA . ILE A 1 170 ? -15.705 9.267 9.926 1.00 81.38 170 ILE A CA 1
ATOM 1277 C C . ILE A 1 170 ? -16.599 9.720 11.088 1.00 81.38 170 ILE A C 1
ATOM 1279 O O . ILE A 1 170 ? -16.305 9.440 12.248 1.00 81.38 170 ILE A O 1
ATOM 1283 N N . THR A 1 171 ? -17.713 10.392 10.791 1.00 79.56 171 THR A N 1
ATOM 1284 C CA . THR A 1 171 ? -18.689 10.820 11.806 1.00 79.56 171 THR A CA 1
ATOM 1285 C C . THR A 1 171 ? -19.342 9.618 12.491 1.00 79.56 171 THR A C 1
ATOM 1287 O O . THR A 1 171 ? -19.551 9.650 13.701 1.00 79.56 171 THR A O 1
ATOM 1290 N N . GLY A 1 172 ? -19.617 8.543 11.750 1.00 80.12 172 GLY A N 1
ATOM 1291 C CA . GLY A 1 172 ? -20.117 7.272 12.271 1.00 80.12 172 GLY A CA 1
ATOM 1292 C C . GLY A 1 172 ? -19.134 6.627 13.243 1.00 80.12 172 GLY A C 1
ATOM 1293 O O . GLY A 1 172 ? -19.513 6.335 14.368 1.00 80.12 172 GLY A O 1
ATOM 1294 N N . ILE A 1 173 ? -17.855 6.528 12.873 1.00 81.19 173 ILE A N 1
ATOM 1295 C CA . ILE A 1 173 ? -16.790 6.013 13.748 1.00 81.19 173 ILE A CA 1
ATOM 1296 C C . ILE A 1 173 ? -16.638 6.875 15.009 1.00 81.19 173 ILE A C 1
ATOM 1298 O O . ILE A 1 173 ? -16.531 6.348 16.114 1.00 81.19 173 ILE A O 1
ATOM 1302 N N . VAL A 1 174 ? -16.639 8.204 14.871 1.00 82.62 174 VAL A N 1
ATOM 1303 C CA . VAL A 1 174 ? -16.550 9.122 16.019 1.00 82.62 174 VAL A CA 1
ATOM 1304 C C . VAL A 1 174 ? -17.761 8.970 16.939 1.00 82.62 174 VAL A C 1
ATOM 1306 O O . VAL A 1 174 ? -17.599 8.990 18.159 1.00 82.62 174 VAL A O 1
ATOM 1309 N N . ASN A 1 175 ? -18.956 8.769 16.382 1.00 77.44 175 ASN A N 1
ATOM 1310 C CA . ASN A 1 175 ? -20.153 8.476 17.162 1.00 77.44 175 ASN A CA 1
ATOM 1311 C C . ASN A 1 175 ? -20.070 7.097 17.823 1.00 77.44 175 ASN A C 1
ATOM 1313 O O . ASN A 1 175 ? -20.368 6.997 19.002 1.00 77.44 175 ASN A O 1
ATOM 1317 N N . ASP A 1 176 ? -19.593 6.059 17.145 1.00 76.06 176 ASP A N 1
ATOM 1318 C CA . ASP A 1 176 ? -19.454 4.721 17.730 1.00 76.06 176 ASP A CA 1
ATOM 1319 C C . ASP A 1 176 ? -18.417 4.686 18.867 1.00 76.06 176 ASP A C 1
ATOM 1321 O O . ASP A 1 176 ? -18.601 3.985 19.861 1.00 76.06 176 ASP A O 1
ATOM 1325 N N . ILE A 1 177 ? -17.347 5.483 18.767 1.00 77.19 177 ILE A N 1
ATOM 1326 C CA . ILE A 1 177 ? -16.324 5.618 19.817 1.00 77.19 177 ILE A CA 1
ATOM 1327 C C . ILE A 1 177 ? -16.808 6.524 20.963 1.00 77.19 177 ILE A C 1
ATOM 1329 O O . ILE A 1 177 ? -16.544 6.242 22.133 1.00 77.19 177 ILE A O 1
ATOM 1333 N N . GLY A 1 178 ? -17.487 7.630 20.645 1.00 65.69 178 GLY A N 1
ATOM 1334 C CA . GLY A 1 178 ? -17.967 8.618 21.618 1.00 65.69 178 GLY A CA 1
ATOM 1335 C C . GLY A 1 178 ? -19.262 8.216 22.329 1.00 65.69 178 GLY A C 1
ATOM 1336 O O . GLY A 1 178 ? -19.541 8.691 23.431 1.00 65.69 178 GLY A O 1
ATOM 1337 N N . VAL A 1 179 ? -20.042 7.317 21.732 1.00 58.78 179 VAL A N 1
ATOM 1338 C CA . VAL A 1 179 ? -21.272 6.759 22.291 1.00 58.78 179 VAL A CA 1
ATOM 1339 C C . VAL A 1 179 ? -20.939 5.420 22.942 1.00 58.78 179 VAL A C 1
ATOM 1341 O O . VAL A 1 179 ? -21.319 4.348 22.485 1.00 58.78 179 VAL A O 1
ATOM 1344 N N . PHE A 1 180 ? -20.320 5.475 24.122 1.00 57.00 180 PHE A N 1
ATOM 1345 C CA . PHE A 1 180 ? -20.750 4.515 25.136 1.00 57.00 180 PHE A CA 1
ATOM 1346 C C . PHE A 1 180 ? -22.239 4.798 25.370 1.00 57.00 180 PHE A C 1
ATOM 1348 O O . PHE A 1 180 ? -22.565 5.937 25.717 1.00 57.00 180 PHE A O 1
ATOM 1355 N N . PRO A 1 181 ? -23.160 3.842 25.139 1.00 65.38 181 PRO A N 1
ATOM 1356 C CA . PRO A 1 181 ? -24.582 4.149 25.106 1.00 65.38 181 PRO A CA 1
ATOM 1357 C C . PRO A 1 181 ? -24.990 4.855 26.396 1.00 65.38 181 PRO A C 1
ATOM 1359 O O . PRO A 1 181 ? -24.863 4.299 27.484 1.00 65.38 181 PRO A O 1
ATOM 1362 N N . THR A 1 182 ? -25.503 6.079 26.300 1.00 63.56 182 THR A N 1
ATOM 1363 C CA . THR A 1 182 ? -26.094 6.809 27.435 1.00 63.56 182 THR A CA 1
ATOM 1364 C C . THR A 1 182 ? -27.191 5.987 28.120 1.00 63.56 182 THR A C 1
ATOM 1366 O O . THR A 1 182 ? -27.359 6.062 29.337 1.00 63.56 182 THR A O 1
ATOM 1369 N N . ALA A 1 183 ? -27.851 5.104 27.364 1.00 62.75 183 ALA A N 1
ATOM 1370 C CA . ALA A 1 183 ? -28.749 4.071 27.870 1.00 62.75 183 ALA A CA 1
ATOM 1371 C C . ALA A 1 183 ? -28.077 3.106 28.870 1.00 62.75 183 ALA A C 1
ATOM 1373 O O . ALA A 1 183 ? -28.709 2.719 29.852 1.00 62.75 183 ALA A O 1
ATOM 1374 N N . ASN A 1 184 ? -26.798 2.764 28.693 1.00 69.75 184 ASN A N 1
ATOM 1375 C CA . ASN A 1 184 ? -26.054 1.902 29.615 1.00 69.75 184 ASN A CA 1
ATOM 1376 C C . ASN A 1 184 ? -25.722 2.631 30.923 1.00 69.75 184 ASN A C 1
ATOM 1378 O O . ASN A 1 184 ? -25.786 2.013 31.981 1.00 69.75 184 ASN A O 1
ATOM 1382 N N . TYR A 1 185 ? -25.450 3.942 30.885 1.00 75.12 185 TYR A N 1
ATOM 1383 C CA . TYR A 1 185 ? -25.266 4.741 32.104 1.00 75.12 185 TYR A CA 1
ATOM 1384 C C . TYR A 1 185 ? -26.571 4.921 32.881 1.00 75.12 185 TYR A C 1
ATOM 1386 O O . TYR A 1 185 ? -26.570 4.777 34.101 1.00 75.12 185 TYR A O 1
ATOM 1394 N N . ALA A 1 186 ? -27.689 5.175 32.193 1.00 77.75 186 ALA A N 1
ATOM 1395 C CA . ALA A 1 186 ? -29.005 5.252 32.830 1.00 77.75 186 ALA A CA 1
ATOM 1396 C C . ALA A 1 186 ? -29.413 3.903 33.448 1.00 77.75 186 ALA A C 1
ATOM 1398 O O . ALA A 1 186 ? -29.907 3.858 34.573 1.00 77.75 186 ALA A O 1
ATOM 1399 N N . THR A 1 187 ? -29.137 2.802 32.744 1.00 83.94 187 THR A N 1
ATOM 1400 C CA . THR A 1 187 ? -29.392 1.442 33.235 1.00 83.94 187 THR A CA 1
ATOM 1401 C C . THR A 1 187 ? -28.505 1.112 34.435 1.00 83.94 187 THR A C 1
ATOM 1403 O O . THR A 1 187 ? -29.012 0.648 35.452 1.00 83.94 187 THR A O 1
ATOM 1406 N N . LEU A 1 188 ? -27.201 1.404 34.373 1.00 85.31 188 LEU A N 1
ATOM 1407 C CA . LEU A 1 188 ? -26.282 1.207 35.497 1.00 85.31 188 LEU A CA 1
ATOM 1408 C C . LEU A 1 188 ? -26.689 2.051 36.711 1.00 85.31 188 LEU A C 1
ATOM 1410 O O . LEU A 1 188 ? -26.711 1.529 37.820 1.00 85.31 188 LEU A O 1
ATOM 1414 N N . ALA A 1 189 ? -27.048 3.321 36.514 1.00 88.12 189 ALA A N 1
ATOM 1415 C CA . ALA A 1 189 ? -27.517 4.191 37.590 1.00 88.12 189 ALA A CA 1
ATOM 1416 C C . ALA A 1 189 ? -28.787 3.634 38.255 1.00 88.12 189 ALA A C 1
ATOM 1418 O O . ALA A 1 189 ? -28.868 3.596 39.481 1.00 88.12 189 ALA A O 1
ATOM 1419 N N . ALA A 1 190 ? -29.740 3.129 37.463 1.00 89.75 190 ALA A N 1
ATOM 1420 C CA . ALA A 1 190 ? -30.940 2.479 37.984 1.00 89.75 190 ALA A CA 1
ATOM 1421 C C . ALA A 1 190 ? -30.615 1.201 38.781 1.00 89.75 190 ALA A C 1
ATOM 1423 O O . ALA A 1 190 ? -31.143 1.016 39.875 1.00 89.75 190 ALA A O 1
ATOM 1424 N N . TYR A 1 191 ? -29.706 0.354 38.282 1.00 89.25 191 TYR A N 1
ATOM 1425 C CA . TYR A 1 191 ? -29.237 -0.832 39.012 1.00 89.25 191 TYR A CA 1
ATOM 1426 C C . TYR A 1 191 ? -28.535 -0.470 40.327 1.00 89.25 191 TYR A C 1
ATOM 1428 O O . TYR A 1 191 ? -28.740 -1.139 41.338 1.00 89.25 191 TYR A O 1
ATOM 1436 N N . VAL A 1 192 ? -27.717 0.585 40.333 1.00 95.44 192 VAL A N 1
ATOM 1437 C CA . VAL A 1 192 ? -27.023 1.056 41.539 1.00 95.44 192 VAL A CA 1
ATOM 1438 C C . VAL A 1 192 ? -28.018 1.563 42.585 1.00 95.44 192 VAL A C 1
ATOM 1440 O O . VAL A 1 192 ? -27.871 1.225 43.760 1.00 95.44 192 VAL A O 1
ATOM 1443 N N . GLU A 1 193 ? -29.050 2.311 42.188 1.00 97.00 193 GLU A N 1
ATOM 1444 C CA . GLU A 1 193 ? -30.086 2.768 43.124 1.00 97.00 193 GLU A CA 1
ATOM 1445 C C . GLU A 1 193 ? -30.967 1.619 43.645 1.00 97.00 193 GLU A C 1
ATOM 1447 O O . GLU A 1 193 ? -31.285 1.606 44.834 1.00 97.00 193 GLU A O 1
ATOM 1452 N N . ASP A 1 194 ? -31.287 0.608 42.825 1.00 95.88 194 ASP A N 1
ATOM 1453 C CA . ASP A 1 194 ? -31.977 -0.607 43.299 1.00 95.88 194 ASP A CA 1
ATOM 1454 C C . ASP A 1 194 ? -31.142 -1.356 44.350 1.00 95.88 194 ASP A C 1
ATOM 1456 O O . ASP A 1 194 ? -31.624 -1.668 45.444 1.00 95.88 194 ASP A O 1
ATOM 1460 N N . ILE A 1 195 ? -29.854 -1.581 44.064 1.00 95.56 195 ILE A N 1
ATOM 1461 C CA . ILE A 1 195 ? -28.923 -2.226 44.999 1.00 95.56 195 ILE A CA 1
ATOM 1462 C C . ILE A 1 195 ? -28.829 -1.425 46.301 1.00 95.56 195 ILE A C 1
ATOM 1464 O O . ILE A 1 195 ? -28.903 -2.005 47.388 1.00 95.56 195 ILE A O 1
ATOM 1468 N N . ARG A 1 196 ? -28.705 -0.097 46.210 1.00 97.50 196 ARG A N 1
ATOM 1469 C CA . ARG A 1 196 ? -28.655 0.799 47.370 1.00 97.50 196 ARG A CA 1
ATOM 1470 C C . ARG A 1 196 ? -29.930 0.710 48.210 1.00 97.50 196 ARG A C 1
ATOM 1472 O O . ARG A 1 196 ? -29.833 0.586 49.430 1.00 97.50 196 ARG A O 1
ATOM 1479 N N . ALA A 1 197 ? -31.107 0.734 47.584 1.00 96.44 197 ALA A N 1
ATOM 1480 C CA . ALA A 1 197 ? -32.389 0.617 48.276 1.00 96.44 197 ALA A CA 1
ATOM 1481 C C . ALA A 1 197 ? -32.518 -0.728 49.009 1.00 96.44 197 ALA A C 1
ATOM 1483 O O . ALA A 1 197 ? -32.895 -0.767 50.181 1.00 96.44 197 ALA A O 1
ATOM 1484 N N . ARG A 1 198 ? -32.125 -1.829 48.359 1.00 96.94 198 ARG A N 1
ATOM 1485 C CA . ARG A 1 198 ? -32.128 -3.172 48.961 1.00 96.94 198 ARG A CA 1
ATOM 1486 C C . ARG A 1 198 ? -31.169 -3.280 50.147 1.00 96.94 198 ARG A C 1
ATOM 1488 O O . ARG A 1 198 ? -31.531 -3.859 51.167 1.00 96.94 198 ARG A O 1
ATOM 1495 N N . LEU A 1 199 ? -29.977 -2.692 50.046 1.00 95.94 199 LEU A N 1
ATOM 1496 C CA . LEU A 1 199 ? -29.003 -2.637 51.142 1.00 95.94 199 LEU A CA 1
ATOM 1497 C C . LEU A 1 199 ? -29.534 -1.877 52.364 1.00 95.94 199 LEU A C 1
ATOM 1499 O O . LEU A 1 199 ? -29.306 -2.317 53.488 1.00 95.94 199 LEU A O 1
ATOM 1503 N N . ILE A 1 200 ? -30.269 -0.778 52.160 1.00 96.06 200 ILE A N 1
ATOM 1504 C CA . ILE A 1 200 ? -30.898 -0.016 53.252 1.00 96.06 200 ILE A CA 1
ATOM 1505 C C . ILE A 1 200 ? -31.918 -0.878 54.005 1.00 96.06 200 ILE A C 1
ATOM 1507 O O . ILE A 1 200 ? -31.911 -0.888 55.235 1.00 96.06 200 ILE A O 1
ATOM 1511 N N . VAL A 1 201 ? -32.760 -1.626 53.284 1.00 94.19 201 VAL A N 1
ATOM 1512 C CA . VAL A 1 201 ? -33.749 -2.530 53.896 1.00 94.19 201 VAL A CA 1
ATOM 1513 C C . VAL A 1 201 ? -33.056 -3.637 54.692 1.00 94.19 201 VAL A C 1
ATOM 1515 O O . VAL A 1 201 ? -33.369 -3.829 55.862 1.00 94.19 201 VAL A O 1
ATOM 1518 N N . ILE A 1 202 ? -32.049 -4.295 54.107 1.00 92.94 202 ILE A N 1
ATOM 1519 C CA . ILE A 1 202 ? -31.276 -5.345 54.792 1.00 92.94 202 ILE A CA 1
ATOM 1520 C C . ILE A 1 202 ? -30.621 -4.801 56.067 1.00 92.94 202 ILE A C 1
ATOM 1522 O O . ILE A 1 202 ? -30.644 -5.455 57.107 1.00 92.94 202 ILE A O 1
ATOM 1526 N N . LEU A 1 203 ? -30.042 -3.599 56.011 1.00 92.94 203 LEU A N 1
ATOM 1527 C CA . LEU A 1 203 ? -29.422 -2.977 57.178 1.00 92.94 203 LEU A CA 1
ATOM 1528 C C . LEU A 1 203 ? -30.450 -2.674 58.277 1.00 92.94 203 LEU A C 1
ATOM 1530 O O . LEU A 1 203 ? -30.150 -2.864 59.457 1.00 92.94 203 LEU A O 1
ATOM 1534 N N . ALA A 1 204 ? -31.657 -2.239 57.909 1.00 88.50 204 ALA A N 1
ATOM 1535 C CA . ALA A 1 204 ? -32.744 -2.020 58.858 1.00 88.50 204 ALA A CA 1
ATOM 1536 C C . ALA A 1 204 ? -33.182 -3.336 59.521 1.00 88.50 204 ALA A C 1
ATOM 1538 O O . ALA A 1 204 ? -33.299 -3.382 60.746 1.00 88.50 204 ALA A O 1
ATOM 1539 N N . ASP A 1 205 ? -33.322 -4.412 58.744 1.00 87.38 205 ASP A N 1
ATOM 1540 C CA . ASP A 1 205 ? -33.674 -5.742 59.251 1.00 87.38 205 ASP A CA 1
ATOM 1541 C C . ASP A 1 205 ? -32.607 -6.289 60.207 1.00 87.38 205 ASP A C 1
ATOM 1543 O O . ASP A 1 205 ? -32.932 -6.746 61.302 1.00 87.38 205 ASP A O 1
ATOM 1547 N N . VAL A 1 206 ? -31.322 -6.194 59.845 1.00 85.19 206 VAL A N 1
ATOM 1548 C CA . VAL A 1 206 ? -30.202 -6.631 60.699 1.00 85.19 206 VAL A CA 1
ATOM 1549 C C . VAL A 1 206 ? -30.156 -5.826 61.997 1.00 85.19 206 VAL A C 1
ATOM 1551 O O . VAL A 1 206 ? -29.962 -6.396 63.070 1.00 85.19 206 VAL A O 1
ATOM 1554 N N . THR A 1 207 ? -30.379 -4.512 61.922 1.00 82.12 207 THR A N 1
ATOM 1555 C CA . THR A 1 207 ? -30.435 -3.643 63.108 1.00 82.12 207 THR A CA 1
ATOM 1556 C C . THR A 1 207 ? -31.628 -3.998 63.999 1.00 82.12 207 THR A C 1
ATOM 1558 O O . THR A 1 207 ? -31.491 -4.070 65.221 1.00 82.12 207 THR A O 1
ATOM 1561 N N . GLY A 1 208 ? -32.786 -4.279 63.396 1.00 77.62 208 GLY A N 1
ATOM 1562 C CA . GLY A 1 208 ? -33.983 -4.739 64.095 1.00 77.62 208 GLY A CA 1
ATOM 1563 C C . GLY A 1 208 ? -33.781 -6.093 64.772 1.00 77.62 208 GLY A C 1
ATOM 1564 O O . GLY A 1 208 ? -34.165 -6.264 65.927 1.00 77.62 208 GLY A O 1
ATOM 1565 N N . LEU A 1 209 ? -33.114 -7.032 64.099 1.00 73.69 209 LEU A N 1
ATOM 1566 C CA . LEU A 1 209 ? -32.795 -8.349 64.641 1.00 73.69 209 LEU A CA 1
ATOM 1567 C C . LEU A 1 209 ? -31.788 -8.252 65.790 1.00 73.69 209 LEU A C 1
ATOM 1569 O O . LEU A 1 209 ? -31.999 -8.873 66.825 1.00 73.69 209 LEU A O 1
ATOM 1573 N N . ALA A 1 210 ? -30.740 -7.436 65.658 1.00 67.62 210 ALA A N 1
ATOM 1574 C CA . ALA A 1 210 ? -29.796 -7.181 66.743 1.00 67.62 210 ALA A CA 1
ATOM 1575 C C . ALA A 1 210 ? -30.496 -6.541 67.956 1.00 67.62 210 ALA A C 1
ATOM 1577 O O . ALA A 1 210 ? -30.272 -6.964 69.087 1.00 67.62 210 ALA A O 1
ATOM 1578 N N . GLY A 1 211 ? -31.405 -5.587 67.731 1.00 63.34 211 GLY A N 1
ATOM 1579 C CA . GLY A 1 211 ? -32.169 -4.938 68.799 1.00 63.34 211 GLY A CA 1
ATOM 1580 C C . GLY A 1 211 ? -33.233 -5.827 69.455 1.00 63.34 211 GLY A C 1
ATOM 1581 O O . GLY A 1 211 ? -33.481 -5.698 70.650 1.00 63.34 211 GLY A O 1
ATOM 1582 N N . ALA A 1 212 ? -33.868 -6.737 68.714 1.00 60.22 212 ALA A N 1
ATOM 1583 C CA . ALA A 1 212 ? -34.919 -7.614 69.237 1.00 60.22 212 ALA A CA 1
ATOM 1584 C C . ALA A 1 212 ? -34.370 -8.927 69.816 1.00 60.22 212 ALA A C 1
ATOM 1586 O O . ALA A 1 212 ? -34.825 -9.365 70.870 1.00 60.22 212 ALA A O 1
ATOM 1587 N N . ALA A 1 213 ? -33.371 -9.538 69.173 1.00 55.50 213 ALA A N 1
ATOM 1588 C CA . ALA A 1 213 ? -32.772 -10.791 69.628 1.00 55.50 213 ALA A CA 1
ATOM 1589 C C . ALA A 1 213 ? -31.828 -10.593 70.827 1.00 55.50 213 ALA A C 1
ATOM 1591 O O . ALA A 1 213 ? -31.714 -11.494 71.654 1.00 55.50 213 ALA A O 1
ATOM 1592 N N . MET A 1 214 ? -31.208 -9.415 70.992 1.00 54.19 214 MET A N 1
ATOM 1593 C CA . MET A 1 214 ? -30.395 -9.118 72.185 1.00 54.19 214 MET A CA 1
ATOM 1594 C C . MET A 1 214 ? -31.204 -8.603 73.384 1.00 54.19 214 MET A C 1
ATOM 1596 O O . MET A 1 214 ? -30.666 -8.496 74.481 1.00 54.19 214 MET A O 1
ATOM 1600 N N . ARG A 1 215 ? -32.512 -8.358 73.247 1.00 56.06 215 ARG A N 1
ATOM 1601 C CA . ARG A 1 215 ? -33.372 -8.063 74.410 1.00 56.06 215 ARG A CA 1
ATOM 1602 C C . ARG A 1 215 ? -33.674 -9.288 75.279 1.00 56.06 215 ARG A C 1
ATOM 1604 O O . ARG A 1 215 ? -34.181 -9.138 76.383 1.00 56.06 215 ARG A O 1
ATOM 1611 N N . GLY A 1 216 ? -33.296 -10.489 74.834 1.00 56.00 216 GLY A N 1
ATOM 1612 C CA . GLY A 1 216 ? -33.279 -11.693 75.674 1.00 56.00 216 GLY A CA 1
ATOM 1613 C C . GLY A 1 216 ? -32.193 -11.691 76.761 1.00 56.00 216 GLY A C 1
ATOM 1614 O O . GLY A 1 216 ? -32.184 -12.587 77.599 1.00 56.00 216 GLY A O 1
ATOM 1615 N N . THR A 1 217 ? -31.286 -10.704 76.770 1.00 55.03 217 THR A N 1
ATOM 1616 C CA . THR A 1 217 ? -30.287 -10.504 77.840 1.00 55.03 217 THR A CA 1
ATOM 1617 C C . THR A 1 217 ? -30.618 -9.363 78.800 1.00 55.03 217 THR A C 1
ATOM 1619 O O . THR A 1 217 ? -29.897 -9.168 79.781 1.00 55.03 217 THR A O 1
ATOM 1622 N N . ASP A 1 218 ? -31.726 -8.650 78.590 1.00 59.78 218 ASP A N 1
ATOM 1623 C CA . ASP A 1 218 ? -32.225 -7.707 79.583 1.00 59.78 218 ASP A CA 1
ATOM 1624 C C . ASP A 1 218 ? -32.830 -8.542 80.712 1.00 59.78 218 ASP A C 1
ATOM 1626 O O . ASP A 1 218 ? -33.975 -8.984 80.623 1.00 59.78 218 ASP A O 1
ATOM 1630 N N . GLY A 1 219 ? -32.068 -8.790 81.781 1.00 57.62 219 GLY A N 1
ATOM 1631 C CA . GLY A 1 219 ? -32.521 -9.572 82.942 1.00 57.62 219 GLY A CA 1
ATOM 1632 C C . GLY A 1 219 ? -33.878 -9.127 83.515 1.00 57.62 219 GLY A C 1
ATOM 1633 O O . GLY A 1 219 ? -34.529 -9.898 84.205 1.00 57.62 219 GLY A O 1
ATOM 1634 N N . ALA A 1 220 ? -34.355 -7.929 83.167 1.00 59.44 220 ALA A N 1
ATOM 1635 C CA . ALA A 1 220 ? -35.695 -7.441 83.472 1.00 59.44 220 ALA A CA 1
ATOM 1636 C C . ALA A 1 220 ? -36.839 -8.227 82.792 1.00 59.44 220 ALA A C 1
ATOM 1638 O O . ALA A 1 220 ? -37.901 -8.355 83.392 1.00 59.44 220 ALA A O 1
ATOM 1639 N N . ALA A 1 221 ? -36.658 -8.764 81.577 1.00 57.94 221 ALA A N 1
ATOM 1640 C CA . ALA A 1 221 ? -37.699 -9.546 80.897 1.00 57.94 221 ALA A CA 1
ATOM 1641 C C . ALA A 1 221 ? -37.835 -10.959 81.491 1.00 57.94 221 ALA A C 1
ATOM 1643 O O . ALA A 1 221 ? -38.949 -11.429 81.700 1.00 57.94 221 ALA A O 1
ATOM 1644 N N . LEU A 1 222 ? -36.714 -11.588 81.873 1.00 56.88 222 LEU A N 1
ATOM 1645 C CA . LEU A 1 222 ? -36.728 -12.871 82.591 1.00 56.88 222 LEU A CA 1
ATOM 1646 C C . LEU A 1 222 ? -37.403 -12.759 83.973 1.00 56.88 222 LEU A C 1
ATOM 1648 O O . LEU A 1 222 ? -38.076 -13.689 84.409 1.00 56.88 222 LEU A O 1
ATOM 1652 N N . VAL A 1 223 ? -37.243 -11.611 84.640 1.00 59.94 223 VAL A N 1
ATOM 1653 C CA . VAL A 1 223 ? -37.899 -11.292 85.922 1.00 59.94 223 VAL A CA 1
ATOM 1654 C C . VAL A 1 223 ? -39.396 -10.990 85.732 1.00 59.94 223 VAL A C 1
ATOM 1656 O O . VAL A 1 223 ? -40.206 -11.302 86.603 1.00 59.94 223 VAL A O 1
ATOM 1659 N N . ALA A 1 224 ? -39.797 -10.422 84.588 1.00 61.47 224 ALA A N 1
ATOM 1660 C CA . ALA A 1 224 ? -41.193 -10.074 84.307 1.00 61.47 224 ALA A CA 1
ATOM 1661 C C . ALA A 1 224 ? -42.079 -11.284 83.952 1.00 61.47 224 ALA A C 1
ATOM 1663 O O . ALA A 1 224 ? -43.264 -11.275 84.286 1.00 61.47 224 ALA A O 1
ATOM 1664 N N . ASP A 1 225 ? -41.522 -12.340 83.351 1.00 61.94 225 ASP A N 1
ATOM 1665 C CA . ASP A 1 225 ? -42.275 -13.524 82.893 1.00 61.94 225 ASP A CA 1
ATOM 1666 C C . ASP A 1 225 ? -42.695 -14.488 84.025 1.00 61.94 225 ASP A C 1
ATOM 1668 O O . ASP A 1 225 ? -43.072 -15.637 83.794 1.00 61.94 225 ASP A O 1
ATOM 1672 N N . GLY A 1 226 ? -42.674 -14.026 85.279 1.00 65.25 226 GLY A N 1
ATOM 1673 C CA . GLY A 1 226 ? -43.221 -14.769 86.414 1.00 65.25 226 GLY A CA 1
ATOM 1674 C C . GLY A 1 226 ? -42.375 -15.966 86.843 1.00 65.25 226 GLY A C 1
ATOM 1675 O O . GLY A 1 226 ? -42.843 -16.777 87.641 1.00 65.25 226 GLY A O 1
ATOM 1676 N N . TRP A 1 227 ? -41.133 -16.075 86.365 1.00 74.19 227 TRP A N 1
ATOM 1677 C CA . TRP A 1 227 ? -40.217 -17.136 86.782 1.00 74.19 227 TRP A CA 1
ATOM 1678 C C . TRP A 1 227 ? -39.879 -17.030 88.273 1.00 74.19 227 TRP A C 1
ATOM 1680 O O . TRP A 1 227 ? -39.918 -18.036 88.976 1.00 74.19 227 TRP A O 1
ATOM 1690 N N . ASP A 1 228 ? -39.686 -15.809 88.783 1.00 78.50 228 ASP A N 1
ATOM 1691 C CA . ASP A 1 228 ? -39.476 -15.560 90.215 1.00 78.50 228 ASP A CA 1
ATOM 1692 C C . ASP A 1 228 ? -40.706 -15.947 91.048 1.00 78.50 228 ASP A C 1
ATOM 1694 O O . ASP A 1 228 ? -40.581 -16.585 92.093 1.00 78.50 228 ASP A O 1
ATOM 1698 N N . ALA A 1 229 ? -41.911 -15.633 90.561 1.00 79.00 229 ALA A N 1
ATOM 1699 C CA . ALA A 1 229 ? -43.160 -16.008 91.223 1.00 79.00 229 ALA A CA 1
ATOM 1700 C C . ALA A 1 229 ? -43.392 -17.531 91.196 1.00 79.00 229 ALA A C 1
ATOM 1702 O O . ALA A 1 229 ? -43.825 -18.120 92.190 1.00 79.00 229 ALA A O 1
ATOM 1703 N N . GLY A 1 230 ? -43.068 -18.182 90.076 1.00 83.00 230 GLY A N 1
ATOM 1704 C CA . GLY A 1 230 ? -43.129 -19.633 89.925 1.00 83.00 230 GLY A CA 1
ATOM 1705 C C . GLY A 1 230 ? -42.130 -20.348 90.833 1.00 83.00 230 GLY A C 1
ATOM 1706 O O . GLY A 1 230 ? -42.504 -21.287 91.534 1.00 83.00 230 GLY A O 1
ATOM 1707 N N . LEU A 1 231 ? -40.883 -19.873 90.883 1.00 87.12 231 LEU A N 1
ATOM 1708 C CA . LEU A 1 231 ? -39.844 -20.417 91.755 1.00 87.12 231 LEU A CA 1
ATOM 1709 C C . LEU A 1 231 ? -40.197 -20.226 93.235 1.00 87.12 231 LEU A C 1
ATOM 1711 O O . LEU A 1 231 ? -40.072 -21.177 94.005 1.00 87.12 231 LEU A O 1
ATOM 1715 N N . ALA A 1 232 ? -40.696 -19.048 93.623 1.00 88.81 232 ALA A N 1
ATOM 1716 C CA . ALA A 1 232 ? -41.174 -18.792 94.982 1.00 88.81 232 ALA A CA 1
ATOM 1717 C C . ALA A 1 232 ? -42.304 -19.758 95.371 1.00 88.81 232 ALA A C 1
ATOM 1719 O O . ALA A 1 232 ? -42.227 -20.412 96.406 1.00 88.81 232 ALA A O 1
ATOM 1720 N N . THR A 1 233 ? -43.291 -19.951 94.489 1.00 92.56 233 THR A N 1
ATOM 1721 C CA . THR A 1 233 ? -44.401 -20.893 94.718 1.00 92.56 233 THR A CA 1
ATOM 1722 C C . THR A 1 233 ? -43.908 -22.334 94.889 1.00 92.56 233 THR A C 1
ATOM 1724 O O . THR A 1 233 ? -44.386 -23.063 95.758 1.00 92.56 233 THR A O 1
ATOM 1727 N N . ILE A 1 234 ? -42.940 -22.770 94.076 1.00 90.75 234 ILE A N 1
ATOM 1728 C CA . ILE A 1 234 ? -42.351 -24.114 94.186 1.00 90.75 234 ILE A CA 1
ATOM 1729 C C . ILE A 1 234 ? -41.608 -24.275 95.518 1.00 90.75 234 ILE A C 1
ATOM 1731 O O . ILE A 1 234 ? -41.759 -25.307 96.174 1.00 90.75 234 ILE A O 1
ATOM 1735 N N . LEU A 1 235 ? -40.831 -23.270 95.929 1.00 94.50 235 LEU A N 1
ATOM 1736 C CA . LEU A 1 235 ? -40.090 -23.287 97.193 1.00 94.50 235 LEU A CA 1
ATOM 1737 C C . LEU A 1 235 ? -41.023 -23.292 98.409 1.00 94.50 235 LEU A C 1
ATOM 1739 O O . LEU A 1 235 ? -40.773 -24.044 99.354 1.00 94.50 235 LEU A O 1
ATOM 1743 N N . ASP A 1 236 ? -42.114 -22.529 98.369 1.00 93.06 236 ASP A N 1
ATOM 1744 C CA . ASP A 1 236 ? -43.127 -22.509 99.427 1.00 93.06 236 ASP A CA 1
ATOM 1745 C C . ASP A 1 236 ? -43.838 -23.860 99.538 1.00 93.06 236 ASP A C 1
ATOM 1747 O O . ASP A 1 236 ? -43.930 -24.425 100.630 1.00 93.06 236 ASP A O 1
ATOM 1751 N N . ASN A 1 237 ? -44.253 -24.440 98.407 1.00 92.25 237 ASN A N 1
ATOM 1752 C CA . ASN A 1 237 ? -44.865 -25.768 98.374 1.00 92.25 237 ASN A CA 1
ATOM 1753 C C . ASN A 1 237 ? -43.912 -26.845 98.909 1.00 92.25 237 ASN A C 1
ATOM 1755 O O . ASN A 1 237 ? -44.310 -27.676 99.725 1.00 92.25 237 ASN A O 1
ATOM 1759 N N . PHE A 1 238 ? -42.643 -26.826 98.489 1.00 93.94 238 PHE A N 1
ATOM 1760 C CA . PHE A 1 238 ? -41.635 -27.767 98.980 1.00 93.94 238 PHE A CA 1
ATOM 1761 C C . PHE A 1 238 ? -41.404 -27.614 100.489 1.00 93.94 238 PHE A C 1
ATOM 1763 O O . PHE A 1 238 ? -41.324 -28.609 101.211 1.00 93.94 238 PHE A O 1
ATOM 1770 N N . THR A 1 239 ? -41.336 -26.377 100.980 1.00 95.12 239 THR A N 1
ATOM 1771 C CA . THR A 1 239 ? -41.147 -26.086 102.406 1.00 95.12 239 THR A CA 1
ATOM 1772 C C . THR A 1 239 ? -42.349 -26.540 103.230 1.00 95.12 239 THR A C 1
ATOM 1774 O O . THR A 1 239 ? -42.160 -27.185 104.260 1.00 95.12 239 THR A O 1
ATOM 1777 N N . GLY A 1 240 ? -43.573 -26.288 102.760 1.00 92.69 240 GLY A N 1
ATOM 1778 C CA . GLY A 1 240 ? -44.800 -26.747 103.412 1.00 92.69 240 GLY A CA 1
ATOM 1779 C C . GLY A 1 240 ? -44.887 -28.272 10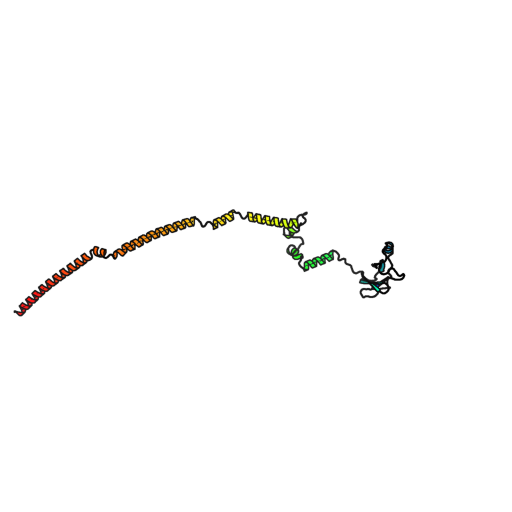3.493 1.00 92.69 240 GLY A C 1
ATOM 1780 O O . GLY A 1 240 ? -45.132 -28.818 104.566 1.00 92.69 240 GLY A O 1
ATOM 1781 N N . VAL A 1 241 ? -44.594 -28.971 102.390 1.00 94.06 241 VAL A N 1
ATOM 1782 C CA . VAL A 1 241 ? -44.537 -30.445 102.363 1.00 94.06 241 VAL A CA 1
ATOM 1783 C C . VAL A 1 241 ? -43.479 -30.974 103.331 1.00 94.06 241 VAL A C 1
ATOM 1785 O O . VAL A 1 241 ? -43.733 -31.923 104.070 1.00 94.06 241 VAL A O 1
ATOM 1788 N N . ARG A 1 242 ? -42.294 -30.353 103.367 1.00 95.56 242 ARG A N 1
ATOM 1789 C CA . ARG A 1 242 ? -41.225 -30.743 104.293 1.00 95.56 242 ARG A CA 1
ATOM 1790 C C . ARG A 1 242 ? -41.636 -30.570 105.757 1.00 95.56 242 ARG A C 1
ATOM 1792 O O . ARG A 1 242 ? -41.296 -31.432 106.557 1.00 95.56 242 ARG A O 1
ATOM 1799 N N . ILE A 1 243 ? -42.329 -29.485 106.108 1.00 94.06 243 ILE A N 1
ATOM 1800 C CA . ILE A 1 243 ? -42.836 -29.267 107.473 1.00 94.06 243 ILE A CA 1
ATOM 1801 C C . ILE A 1 243 ? -43.843 -30.361 107.839 1.00 94.06 243 ILE A C 1
ATOM 1803 O O . ILE A 1 243 ? -43.671 -30.995 108.873 1.00 94.06 243 ILE A O 1
ATOM 1807 N N . GLY A 1 244 ? -44.799 -30.667 106.955 1.00 93.81 244 GLY A N 1
ATOM 1808 C CA . GLY A 1 244 ? -45.775 -31.738 107.194 1.00 93.81 24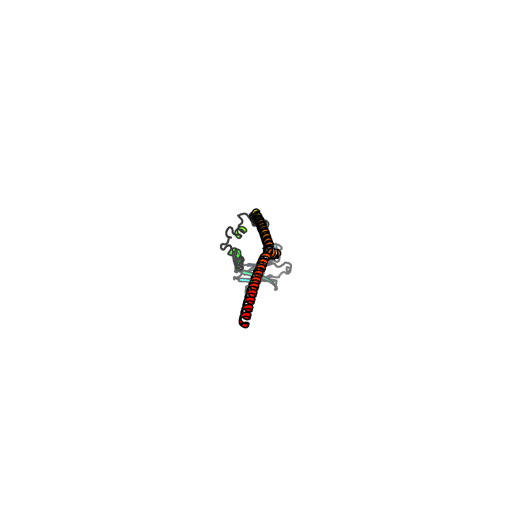4 GLY A CA 1
ATOM 1809 C C . GLY A 1 244 ? -45.125 -33.101 107.456 1.00 93.81 244 GLY A C 1
ATOM 1810 O O . GLY A 1 244 ? -45.467 -33.767 108.427 1.00 93.81 244 GLY A O 1
ATOM 1811 N N . TYR A 1 245 ? -44.116 -33.484 106.664 1.00 94.25 245 TYR A N 1
ATOM 1812 C CA . TYR A 1 245 ? -43.367 -34.721 106.918 1.00 94.25 245 TYR A CA 1
ATOM 1813 C C . TYR A 1 245 ? -42.607 -34.716 108.250 1.00 94.25 245 TYR A C 1
ATOM 1815 O O . TYR A 1 245 ? -42.448 -35.769 108.866 1.00 94.25 245 TYR A O 1
ATOM 1823 N N . LEU A 1 246 ? -42.095 -33.562 108.688 1.00 96.00 246 LEU A N 1
ATOM 1824 C CA . LEU A 1 246 ? -41.412 -33.455 109.977 1.00 96.00 246 LEU A CA 1
ATOM 1825 C C . LEU A 1 246 ? -42.395 -33.578 111.147 1.00 96.00 246 LEU A C 1
ATOM 1827 O O . LEU A 1 246 ? -42.057 -34.245 112.121 1.00 96.00 246 LEU A O 1
ATOM 1831 N N . ASP A 1 247 ? -43.598 -33.014 111.029 1.00 94.25 247 ASP A N 1
ATOM 1832 C CA . ASP A 1 247 ? -44.658 -33.147 112.037 1.00 94.25 247 ASP A CA 1
ATOM 1833 C C . ASP A 1 247 ? -45.137 -34.605 112.160 1.00 94.25 247 ASP A C 1
ATOM 1835 O O . ASP A 1 247 ? -45.279 -35.130 113.264 1.00 94.25 247 ASP A O 1
ATOM 1839 N N . GLU A 1 248 ? -45.326 -35.298 111.030 1.00 96.44 248 GLU A N 1
ATOM 1840 C CA . GLU A 1 248 ? -45.667 -36.728 111.013 1.00 96.44 248 GLU A CA 1
ATOM 1841 C C . GLU A 1 248 ? -44.576 -37.587 111.668 1.00 96.44 248 GLU A C 1
ATOM 1843 O O . GLU A 1 248 ? -44.872 -38.508 112.435 1.00 96.44 248 GLU A O 1
ATOM 1848 N N . LEU A 1 249 ? -43.304 -37.279 111.390 1.00 95.81 249 LEU A N 1
ATOM 1849 C CA . LEU A 1 249 ? -42.167 -37.989 111.967 1.00 95.81 249 LEU A CA 1
ATOM 1850 C C . LEU A 1 249 ? -42.035 -37.737 113.476 1.00 95.81 249 LEU A C 1
ATOM 1852 O O . LEU A 1 249 ? -41.716 -38.672 114.210 1.00 95.81 249 LEU A O 1
ATOM 1856 N N . ASP A 1 250 ? -42.300 -36.515 113.947 1.00 96.12 250 ASP A N 1
ATOM 1857 C CA . ASP A 1 250 ? -42.335 -36.189 115.378 1.00 96.12 250 ASP A CA 1
ATOM 1858 C C . ASP A 1 250 ? -43.451 -36.962 116.096 1.00 96.12 250 ASP A C 1
ATOM 1860 O O . ASP A 1 250 ? -43.203 -37.605 117.117 1.00 96.12 250 ASP A O 1
ATOM 1864 N N . PHE A 1 251 ? -44.655 -37.004 115.517 1.00 96.75 251 PHE A N 1
ATOM 1865 C CA . PHE A 1 251 ? -45.771 -37.763 116.080 1.00 96.75 251 PHE A CA 1
ATOM 1866 C C . PHE A 1 251 ? -45.457 -39.265 116.179 1.00 96.75 251 PHE A C 1
ATOM 1868 O O . PHE A 1 251 ? -45.581 -39.859 117.252 1.00 96.75 251 PHE A O 1
ATOM 1875 N N . ALA A 1 252 ? -44.961 -39.871 115.095 1.00 95.62 252 ALA A N 1
ATOM 1876 C CA . ALA A 1 252 ? -44.574 -41.282 115.083 1.00 95.62 252 ALA A CA 1
ATOM 1877 C C . ALA A 1 252 ? -43.443 -41.590 116.083 1.00 95.62 252 ALA A C 1
ATOM 1879 O O . ALA A 1 252 ? -43.431 -42.649 116.717 1.00 95.62 252 ALA A O 1
ATOM 1880 N N . LEU A 1 253 ? -42.493 -40.664 116.253 1.00 96.94 253 LEU A N 1
ATOM 1881 C CA . LEU A 1 253 ? -41.413 -40.803 117.226 1.00 96.94 253 LEU A CA 1
ATOM 1882 C C . LEU A 1 253 ? -41.944 -40.754 118.664 1.00 96.94 253 LEU A C 1
ATOM 1884 O O . LEU A 1 253 ? -41.540 -41.574 119.489 1.00 96.94 253 LEU A O 1
ATOM 1888 N N . GLN A 1 254 ? -42.865 -39.838 118.967 1.00 96.50 254 GLN A N 1
ATOM 1889 C CA . GLN A 1 254 ? -43.499 -39.744 120.283 1.00 96.50 254 GLN A CA 1
ATOM 1890 C C . GLN A 1 254 ? -44.309 -41.006 120.616 1.00 96.50 254 GLN A C 1
ATOM 1892 O O . GLN A 1 254 ? -44.184 -41.531 121.726 1.00 96.50 254 GLN A O 1
ATOM 1897 N N . GLU A 1 255 ? -45.068 -41.547 119.658 1.00 96.50 255 GLU A N 1
ATOM 1898 C CA . GLU A 1 255 ? -45.786 -42.818 119.823 1.00 96.50 255 GLU A CA 1
ATOM 1899 C C . GLU A 1 255 ? -44.830 -43.992 120.081 1.00 96.50 255 GLU A C 1
ATOM 1901 O O . GLU A 1 255 ? -45.040 -44.777 121.010 1.00 96.50 255 GLU A O 1
ATOM 1906 N N . ALA A 1 256 ? -43.744 -44.094 119.308 1.00 95.31 256 ALA A N 1
ATOM 1907 C CA . ALA A 1 256 ? -42.733 -45.133 119.493 1.00 95.31 256 ALA A CA 1
ATOM 1908 C C . ALA A 1 256 ? -42.055 -45.042 120.873 1.00 95.31 256 ALA A C 1
ATOM 1910 O O . ALA A 1 256 ? -41.875 -46.062 121.545 1.00 95.31 256 ALA A O 1
ATOM 1911 N N . ILE A 1 257 ? -41.723 -43.830 121.332 1.00 96.62 257 ILE A N 1
ATOM 1912 C CA . ILE A 1 257 ? -41.161 -43.593 122.669 1.00 96.62 257 ILE A CA 1
ATOM 1913 C C . ILE A 1 257 ? -42.152 -44.029 123.758 1.00 96.62 257 ILE A C 1
ATOM 1915 O O . ILE A 1 257 ? -41.757 -44.717 124.704 1.00 96.62 257 ILE A O 1
ATOM 1919 N N . ALA A 1 258 ? -43.436 -43.682 123.627 1.00 95.44 258 ALA A N 1
ATOM 1920 C CA . ALA A 1 258 ? -44.470 -44.069 124.588 1.00 95.44 258 ALA A CA 1
ATOM 1921 C C . ALA A 1 258 ? -44.670 -45.599 124.650 1.00 95.44 258 ALA A C 1
ATOM 1923 O O . ALA A 1 258 ? -44.811 -46.171 125.739 1.00 95.44 258 ALA A O 1
ATOM 1924 N N . ALA A 1 259 ? -44.619 -46.280 123.501 1.00 95.12 259 ALA A N 1
ATOM 1925 C CA . ALA A 1 259 ? -44.701 -47.737 123.420 1.00 95.12 259 ALA A CA 1
ATOM 1926 C C . ALA A 1 259 ? -43.513 -48.428 124.117 1.00 95.12 259 ALA A C 1
ATOM 1928 O O . ALA A 1 259 ? -43.716 -49.372 124.884 1.00 95.12 259 ALA A O 1
ATOM 1929 N N . ILE A 1 260 ? -42.286 -47.929 123.919 1.00 95.31 260 ILE A N 1
ATOM 1930 C CA . ILE A 1 260 ? -41.084 -48.438 124.605 1.00 95.31 260 ILE A CA 1
ATOM 1931 C C . ILE A 1 260 ? -41.188 -48.224 126.120 1.00 95.31 260 ILE A C 1
ATOM 1933 O O . ILE A 1 260 ? -40.920 -49.145 126.891 1.00 95.31 260 ILE A O 1
ATOM 1937 N N . ALA A 1 261 ? -41.611 -47.036 126.563 1.00 93.56 261 ALA A N 1
ATOM 1938 C CA . ALA A 1 261 ? -41.799 -46.747 127.985 1.00 93.56 261 ALA A CA 1
ATOM 1939 C C . ALA A 1 261 ? -42.804 -47.713 128.639 1.00 93.56 261 ALA A C 1
ATOM 1941 O O . ALA A 1 261 ? -42.577 -48.179 129.755 1.00 93.56 261 ALA A O 1
ATOM 1942 N N . THR A 1 262 ? -43.870 -48.071 127.915 1.00 92.50 262 THR A N 1
ATOM 1943 C CA . THR A 1 262 ? -44.860 -49.061 128.363 1.00 92.50 262 THR A CA 1
ATOM 1944 C C . THR A 1 262 ? -44.244 -50.454 128.529 1.00 92.50 262 THR A C 1
ATOM 1946 O O . THR A 1 262 ? -44.490 -51.094 129.544 1.00 92.50 262 THR A O 1
ATOM 1949 N N . GLN A 1 263 ? -43.408 -50.905 127.584 1.00 92.38 263 GLN A N 1
ATOM 1950 C CA . GLN A 1 263 ? -42.747 -52.220 127.648 1.00 92.38 263 GLN A CA 1
ATOM 1951 C C . GLN A 1 263 ? -41.709 -52.340 128.773 1.00 92.38 263 GLN A C 1
ATOM 1953 O O . GLN A 1 263 ? -41.495 -53.433 129.281 1.00 92.38 263 GLN A O 1
ATOM 1958 N N . ILE A 1 264 ? -41.041 -51.246 129.152 1.00 92.06 264 ILE A N 1
ATOM 1959 C CA . ILE A 1 264 ? -40.067 -51.245 130.260 1.00 92.06 264 ILE A CA 1
ATOM 1960 C C . ILE A 1 264 ? -40.777 -51.231 131.626 1.00 92.06 264 ILE A C 1
ATOM 1962 O O . ILE A 1 264 ? -40.234 -51.731 132.609 1.00 92.06 264 ILE A O 1
ATOM 1966 N N . GLY A 1 265 ? -41.972 -50.635 131.701 1.00 80.50 265 GLY A N 1
ATOM 1967 C CA . GLY A 1 265 ? -42.769 -50.547 132.929 1.00 80.50 265 GLY A CA 1
ATOM 1968 C C . GLY A 1 265 ? -43.605 -51.792 133.259 1.00 80.50 265 GLY A C 1
ATOM 1969 O O . GLY A 1 265 ? -44.176 -51.842 134.350 1.00 80.50 265 GLY A O 1
ATOM 1970 N N . SER A 1 266 ? -43.694 -52.758 132.337 1.00 63.28 266 SER A N 1
ATOM 1971 C CA . SER A 1 266 ? -44.388 -54.050 132.479 1.00 63.28 266 SER A CA 1
ATOM 1972 C C . SER A 1 266 ? -43.420 -55.196 132.738 1.00 63.28 266 SER A C 1
ATOM 1974 O O . SER A 1 266 ? -43.727 -56.037 133.610 1.00 63.28 266 SER A O 1
#

pLDDT: mean 76.67, std 12.56, range [47.28, 97.5]